Protein AF-A0A960PMI3-F1 (afdb_monomer)

Radius of gyration: 30.38 Å; Cα contacts (8 Å, |Δi|>4): 550; chains: 1; bounding box: 72×43×88 Å

Mean predicted aligned error: 14.41 Å

Foldseek 3Di:
DPDDDPDDDDPVRLLVVLVVDQEDEAQDQADAAPVSLLVSLLSLHAYEYEPHHNPVVLDPDLQQHPYDHHPCVVVSVVRVVCCVVPVVSSNRNSVRSNVSSVCVDPVNVVVVVCVVCCVVVPPPPQLVLLCVVVVVCVVVVVVCVLQVCPQQLNVLQLVQVLVVVLVVCVVDDAKQEEEEEQCFLNPVLVSCCVRGDPNRAYEYEHCDPVRCPNVVVSHHYDYDQLLDDPAAFQATQEYEYAQNLQQGPDPVSLLSSLVSCNRNHHLFHKYWYKHFQDDDPPPSGDHDDPVSVCVSQVQKDKDKDFFRFASVVSSVDHNVRPPVSVVSRVDRVRGGMMTMMIHGDRPPPPDDD

Structure (mmCIF, N/CA/C/O backbone):
data_AF-A0A960PMI3-F1
#
_entry.id   AF-A0A960PMI3-F1
#
loop_
_atom_site.group_PDB
_atom_site.id
_atom_site.type_symbol
_atom_site.label_atom_id
_atom_site.label_alt_id
_atom_site.label_comp_id
_atom_site.label_asym_id
_atom_site.label_entity_id
_atom_site.label_seq_id
_atom_site.pdbx_PDB_ins_code
_atom_site.Cartn_x
_atom_site.Cartn_y
_atom_site.Cartn_z
_atom_site.occupancy
_atom_site.B_iso_or_equiv
_atom_site.auth_seq_id
_atom_site.auth_comp_id
_atom_site.auth_asym_id
_atom_site.auth_atom_id
_atom_site.pdbx_PDB_model_num
ATOM 1 N N . GLU A 1 1 ? -37.958 6.963 51.450 1.00 69.56 1 GLU A N 1
ATOM 2 C CA . GLU A 1 1 ? -38.403 7.456 50.129 1.00 69.56 1 GLU A CA 1
ATOM 3 C C . GLU A 1 1 ? -37.720 6.628 49.056 1.00 69.56 1 GLU A C 1
ATOM 5 O O . GLU A 1 1 ? -36.535 6.378 49.205 1.00 69.56 1 GLU A O 1
ATOM 10 N N . ALA A 1 2 ? -38.450 6.156 48.042 1.00 89.38 2 ALA A N 1
ATOM 11 C CA . ALA A 1 2 ? -37.895 5.322 46.965 1.00 89.38 2 ALA A CA 1
ATOM 12 C C . ALA A 1 2 ? -37.491 6.129 45.714 1.00 89.38 2 ALA A C 1
ATOM 14 O O . ALA A 1 2 ? -36.906 5.578 44.790 1.00 89.38 2 ALA A O 1
ATOM 15 N N . VAL A 1 3 ? -37.824 7.424 45.667 1.00 94.06 3 VAL A N 1
ATOM 16 C CA . VAL A 1 3 ? -37.570 8.310 44.524 1.00 94.06 3 VAL A CA 1
ATOM 17 C C . VAL A 1 3 ? -37.063 9.649 45.046 1.00 94.06 3 VAL A C 1
ATOM 19 O O . VAL A 1 3 ? -37.687 10.237 45.929 1.00 94.06 3 VAL A O 1
ATOM 22 N N . ARG A 1 4 ? -35.956 10.138 44.478 1.00 94.12 4 ARG A N 1
ATOM 23 C CA . ARG A 1 4 ? -35.399 11.470 44.735 1.00 94.12 4 ARG A CA 1
ATOM 24 C C . ARG A 1 4 ? -35.186 12.195 43.411 1.00 94.12 4 ARG A C 1
ATOM 26 O O . ARG A 1 4 ? -34.572 11.654 42.498 1.00 94.12 4 ARG A O 1
ATOM 33 N N . PHE A 1 5 ? -35.644 13.440 43.333 1.00 94.56 5 PHE A N 1
ATOM 34 C CA . PHE A 1 5 ? -35.381 14.318 42.196 1.00 94.56 5 PHE A CA 1
ATOM 35 C C . PHE A 1 5 ? -34.184 15.211 42.520 1.00 94.56 5 PHE A C 1
ATOM 37 O O . PHE A 1 5 ? -34.300 16.131 43.326 1.00 94.56 5 PHE A O 1
ATOM 44 N N . ALA A 1 6 ? -33.033 14.934 41.907 1.00 91.31 6 ALA A N 1
ATOM 45 C CA . ALA A 1 6 ? -31.799 15.678 42.166 1.00 91.31 6 ALA A CA 1
ATOM 46 C C . ALA A 1 6 ? -31.783 17.084 41.524 1.00 91.31 6 ALA A C 1
ATOM 48 O O . ALA A 1 6 ? -30.979 17.931 41.902 1.00 91.31 6 ALA A O 1
ATOM 49 N N . GLY A 1 7 ? -32.698 17.352 40.584 1.00 94.31 7 GLY A N 1
ATOM 50 C CA . GLY A 1 7 ? -32.723 18.589 39.807 1.00 94.31 7 GLY A CA 1
ATOM 51 C C . GLY A 1 7 ? -31.679 18.586 38.689 1.00 94.31 7 GLY A C 1
ATOM 52 O O . GLY A 1 7 ? -31.283 17.531 38.199 1.00 94.31 7 GLY A O 1
ATOM 53 N N . PHE A 1 8 ? -31.263 19.774 38.254 1.00 94.81 8 PHE A N 1
ATOM 54 C CA . PHE A 1 8 ? -30.187 19.916 37.276 1.00 94.81 8 PHE A CA 1
ATOM 55 C C . PHE A 1 8 ? -28.831 19.699 37.956 1.00 94.81 8 PHE A C 1
ATOM 57 O O . PHE A 1 8 ? -28.548 20.329 38.974 1.00 94.81 8 PHE A O 1
ATOM 64 N N . LEU A 1 9 ? -27.999 18.836 37.375 1.00 94.19 9 LEU A N 1
ATOM 65 C CA . LEU A 1 9 ? -26.677 18.502 37.894 1.00 94.19 9 LEU A CA 1
ATOM 66 C C . LEU A 1 9 ? -25.600 19.071 36.975 1.00 94.19 9 LEU A C 1
ATOM 68 O O . LEU A 1 9 ? -25.649 18.885 35.758 1.00 94.19 9 LEU A O 1
ATOM 72 N N . ASP A 1 10 ? -24.613 19.739 37.566 1.00 94.81 10 ASP A N 1
ATOM 73 C CA . ASP A 1 10 ? -23.359 20.032 36.880 1.00 94.81 10 ASP A CA 1
ATOM 74 C C . ASP A 1 10 ? -22.476 18.771 36.786 1.00 94.81 10 ASP A C 1
ATOM 76 O O . ASP A 1 10 ? -22.851 17.684 37.234 1.00 94.81 10 ASP A O 1
ATOM 80 N N . ALA A 1 11 ? -21.303 18.896 36.162 1.00 91.88 11 ALA A N 1
ATOM 81 C CA . ALA A 1 11 ? -20.410 17.760 35.943 1.00 91.88 11 ALA A CA 1
ATOM 82 C C . ALA A 1 11 ? -19.947 17.107 37.258 1.00 91.88 11 ALA A C 1
ATOM 84 O O . ALA A 1 11 ? -19.951 15.882 37.361 1.00 91.88 11 ALA A O 1
ATOM 85 N N . GLU A 1 12 ? -19.597 17.901 38.273 1.00 94.88 12 GLU A N 1
ATOM 86 C CA . GLU A 1 12 ? -19.138 17.377 39.563 1.00 94.88 12 GLU A CA 1
ATOM 87 C C . GLU A 1 12 ? -20.273 16.715 40.347 1.00 94.88 12 GLU A C 1
ATOM 89 O O . GLU A 1 12 ? -20.086 15.658 40.945 1.00 94.88 12 GLU A O 1
ATOM 94 N N . ALA A 1 13 ? -21.462 17.319 40.350 1.00 95.25 13 ALA A N 1
ATOM 95 C CA . ALA A 1 13 ? -22.634 16.753 40.996 1.00 95.25 13 ALA A CA 1
ATOM 96 C C . ALA A 1 13 ? -23.055 15.450 40.321 1.00 95.25 13 ALA A C 1
ATOM 98 O O . ALA A 1 13 ? -23.363 14.490 41.015 1.00 95.25 13 ALA A O 1
ATOM 99 N N . LYS A 1 14 ? -22.995 15.382 38.989 1.00 95.00 14 LYS A N 1
ATOM 100 C CA . LYS A 1 14 ? -23.265 14.155 38.239 1.00 95.00 14 LYS A CA 1
ATOM 101 C C . LYS A 1 14 ? -22.275 13.038 38.581 1.00 95.00 14 LYS A C 1
ATOM 103 O O . LYS A 1 14 ? -22.712 11.915 38.793 1.00 95.00 14 LYS A O 1
ATOM 108 N N . LEU A 1 15 ? -20.978 13.340 38.694 1.00 94.12 15 LEU A N 1
ATOM 109 C CA . LEU A 1 15 ? -19.975 12.357 39.128 1.00 94.12 15 LEU A CA 1
ATOM 110 C C . LEU A 1 15 ? -20.254 11.847 40.543 1.00 94.12 15 LEU A C 1
ATOM 112 O O . LEU A 1 15 ? -20.258 10.641 40.756 1.00 94.12 15 LEU A O 1
ATOM 116 N N . ARG A 1 16 ? -20.578 12.746 41.483 1.00 94.94 16 ARG A N 1
ATOM 117 C CA . ARG A 1 16 ? -20.993 12.341 42.836 1.00 94.94 16 ARG A CA 1
ATOM 118 C C . ARG A 1 16 ? -22.224 11.444 42.809 1.00 94.94 16 ARG A C 1
ATOM 120 O O . ARG A 1 16 ? -22.317 10.523 43.606 1.00 94.94 16 ARG A O 1
ATOM 127 N N . GLU A 1 17 ? -23.189 11.714 41.935 1.00 95.19 17 GLU A N 1
ATOM 128 C CA . GLU A 1 17 ? -24.346 10.833 41.792 1.00 95.19 17 GLU A CA 1
ATOM 129 C C . GLU A 1 17 ? -23.931 9.467 41.240 1.00 95.19 17 GLU A C 1
ATOM 131 O O . GLU A 1 17 ? -24.326 8.463 41.816 1.00 95.19 17 GLU A O 1
ATOM 136 N N . PHE A 1 18 ? -23.083 9.400 40.212 1.00 95.75 18 PHE A N 1
ATOM 137 C CA . PHE A 1 18 ? -22.570 8.124 39.706 1.00 95.75 18 PHE A CA 1
ATOM 138 C C . PHE A 1 18 ? -21.830 7.318 40.781 1.00 95.75 18 PHE A C 1
ATOM 140 O O . PHE A 1 18 ? -22.146 6.153 40.968 1.00 95.75 18 PHE A O 1
ATOM 147 N N . GLU A 1 19 ? -20.951 7.935 41.571 1.00 94.69 19 GLU A N 1
ATOM 148 C CA . GLU A 1 19 ? -20.240 7.254 42.669 1.00 94.69 19 GLU A CA 1
ATOM 149 C C . GLU A 1 19 ? -21.169 6.643 43.734 1.00 94.69 19 GLU A C 1
ATOM 151 O O . GLU A 1 19 ? -20.764 5.739 44.461 1.00 94.69 19 GLU A O 1
ATOM 156 N N . ASN A 1 20 ? -22.405 7.140 43.851 1.00 94.69 20 ASN A N 1
ATOM 157 C CA . ASN A 1 20 ? -23.379 6.691 44.846 1.00 94.69 20 ASN A CA 1
ATOM 158 C C . ASN A 1 20 ? -24.461 5.753 44.277 1.00 94.69 20 ASN A C 1
ATOM 160 O O . ASN A 1 20 ? -25.434 5.473 44.979 1.00 94.69 20 ASN A O 1
ATOM 164 N N . HIS A 1 21 ? -24.338 5.301 43.024 1.00 95.56 21 HIS A N 1
ATOM 165 C CA . HIS A 1 21 ? -25.312 4.417 42.376 1.00 95.56 21 HIS A CA 1
ATOM 166 C C . HIS A 1 21 ? -24.623 3.281 41.616 1.00 95.56 21 HIS A C 1
ATOM 168 O O . HIS A 1 21 ? -23.545 3.458 41.066 1.00 95.56 21 HIS A O 1
ATOM 174 N N . ASP A 1 22 ? -25.298 2.135 41.522 1.00 95.25 22 ASP A N 1
ATOM 175 C CA . ASP A 1 22 ? -24.765 0.944 40.845 1.00 95.25 22 ASP A CA 1
ATOM 176 C C . ASP A 1 22 ? -25.239 0.819 39.384 1.00 95.25 22 ASP A C 1
ATOM 178 O O . ASP A 1 22 ? -24.555 0.243 38.537 1.00 95.25 22 ASP A O 1
ATOM 182 N N . ILE A 1 23 ? -26.432 1.345 39.077 1.00 97.81 23 ILE A N 1
ATOM 183 C CA . ILE A 1 23 ? -27.125 1.137 37.797 1.00 97.81 23 ILE A CA 1
ATOM 184 C C . ILE A 1 23 ? -27.552 2.475 37.196 1.00 97.81 23 ILE A C 1
ATOM 186 O O . ILE A 1 23 ? -28.175 3.304 37.862 1.00 97.81 23 ILE A O 1
ATOM 190 N N . TYR A 1 24 ? -27.287 2.649 35.901 1.00 98.00 24 TYR A N 1
ATOM 191 C CA . TYR A 1 24 ? -27.777 3.771 35.108 1.00 98.00 24 TYR A CA 1
ATOM 192 C C . TYR A 1 24 ? -28.876 3.319 34.141 1.00 98.00 24 TYR A C 1
ATOM 194 O O . TYR A 1 24 ? -28.662 2.440 33.305 1.00 98.00 24 TYR A O 1
ATOM 202 N N . LEU A 1 25 ? -30.051 3.950 34.234 1.00 97.62 25 LEU A N 1
ATOM 203 C CA . LEU A 1 25 ? -31.189 3.664 33.360 1.00 97.62 25 LEU A CA 1
ATOM 204 C C . LEU A 1 25 ? -31.252 4.632 32.181 1.00 97.62 25 LEU A C 1
ATOM 206 O O . LEU A 1 25 ? -31.411 5.839 32.364 1.00 97.62 25 LEU A O 1
ATOM 210 N N . HIS A 1 26 ? -31.237 4.087 30.966 1.00 97.00 26 HIS A N 1
ATOM 211 C CA . HIS A 1 26 ? -31.463 4.841 29.737 1.00 97.00 26 HIS A CA 1
ATOM 212 C C . HIS A 1 26 ? -32.804 4.450 29.104 1.00 97.00 26 HIS A C 1
ATOM 214 O O . HIS A 1 26 ? -32.938 3.399 28.487 1.00 97.00 26 HIS A O 1
ATOM 220 N N . THR A 1 27 ? -33.826 5.289 29.278 1.00 95.69 27 THR A N 1
ATOM 221 C CA . THR A 1 27 ? -35.226 4.970 28.922 1.00 95.69 27 THR A CA 1
ATOM 222 C C . THR A 1 27 ? -35.751 5.765 27.722 1.00 95.69 27 THR A C 1
ATOM 224 O O . THR A 1 27 ? -36.962 5.891 27.542 1.00 95.69 27 THR A O 1
ATOM 227 N N . ASN A 1 28 ? -34.859 6.312 26.893 1.00 93.31 28 ASN A N 1
ATOM 228 C CA . ASN A 1 28 ? -35.241 7.131 25.744 1.00 93.31 28 ASN A CA 1
ATOM 229 C C . ASN A 1 28 ? -35.967 6.294 24.671 1.00 93.31 28 ASN A C 1
ATOM 231 O O . ASN A 1 28 ? -35.707 5.103 24.506 1.00 93.31 28 ASN A O 1
ATOM 235 N N . ASP A 1 29 ? -36.868 6.928 23.912 1.00 90.25 29 ASP A N 1
ATOM 236 C CA . ASP A 1 29 ? -37.532 6.304 22.751 1.00 90.25 29 ASP A CA 1
ATOM 237 C C . ASP A 1 29 ? -36.644 6.355 21.488 1.00 90.25 29 ASP A C 1
ATOM 239 O O . ASP A 1 29 ? -36.810 5.546 20.576 1.00 90.25 29 ASP A O 1
ATOM 243 N N . VAL A 1 30 ? -35.706 7.309 21.423 1.00 89.00 30 VAL A N 1
ATOM 244 C CA . VAL A 1 30 ? -34.713 7.482 20.352 1.00 89.00 30 VAL A CA 1
ATOM 245 C C . VAL A 1 30 ? -33.470 8.142 20.947 1.00 89.00 30 VAL A C 1
ATOM 247 O O . VAL A 1 30 ? -33.589 9.150 21.639 1.00 89.00 30 VAL A O 1
ATOM 250 N N . ASP A 1 31 ? -32.292 7.615 20.629 1.00 90.56 31 ASP A N 1
ATOM 251 C CA . ASP A 1 31 ? -31.001 8.245 20.918 1.00 90.56 31 ASP A CA 1
ATOM 252 C C . ASP A 1 31 ? -29.973 7.833 19.851 1.00 90.56 31 ASP A C 1
ATOM 254 O O . ASP A 1 31 ? -30.177 6.833 19.162 1.00 90.56 31 ASP A O 1
ATOM 258 N N . ASN A 1 32 ? -28.893 8.591 19.663 1.00 90.06 32 ASN A N 1
ATOM 259 C CA . ASN A 1 32 ? -27.828 8.239 18.721 1.00 90.06 32 ASN A CA 1
ATOM 260 C C . ASN A 1 32 ? -26.615 7.653 19.454 1.00 90.06 32 ASN A C 1
ATOM 262 O O . ASN A 1 32 ? -26.364 6.458 19.405 1.00 90.06 32 ASN A O 1
ATOM 266 N N . THR A 1 33 ? -25.861 8.480 20.154 1.00 90.50 33 THR A N 1
ATOM 267 C CA . THR A 1 33 ? -24.659 8.102 20.885 1.00 90.50 33 THR A CA 1
ATOM 268 C C . THR A 1 33 ? -24.722 8.860 22.203 1.00 90.50 33 THR A C 1
ATOM 270 O O . THR A 1 33 ? -24.073 9.902 22.342 1.00 90.50 33 THR A O 1
ATOM 273 N N . PRO A 1 34 ? -25.577 8.409 23.139 1.00 93.25 34 PRO A N 1
ATOM 274 C CA . PRO A 1 34 ? -25.837 9.144 24.364 1.00 93.25 34 PRO A CA 1
ATOM 275 C C . PRO A 1 34 ? -24.559 9.244 25.188 1.00 93.25 34 PRO A C 1
ATOM 277 O O . PRO A 1 34 ? -24.100 8.274 25.789 1.00 93.25 34 PRO A O 1
ATOM 280 N N . VAL A 1 35 ? -23.991 10.447 25.255 1.00 93.75 35 VAL A N 1
ATOM 281 C CA . VAL A 1 35 ? -22.773 10.700 26.037 1.00 93.75 35 VAL A CA 1
ATOM 282 C C . VAL A 1 35 ? -23.005 10.382 27.514 1.00 93.75 35 VAL A C 1
ATOM 284 O O . VAL A 1 35 ? -22.107 9.867 28.163 1.00 93.75 35 VAL A O 1
ATOM 287 N N . SER A 1 36 ? -24.220 10.578 28.031 1.00 94.06 36 SER A N 1
ATOM 288 C CA . SER A 1 36 ? -24.551 10.246 29.421 1.00 94.06 36 SER A CA 1
ATOM 289 C C . SER A 1 36 ? -24.464 8.753 29.740 1.00 94.06 36 SER A C 1
ATOM 291 O O . SER A 1 36 ? -24.125 8.398 30.865 1.00 94.06 36 SER A O 1
ATOM 293 N N . VAL A 1 37 ? -24.724 7.884 28.758 1.00 96.94 37 VAL A N 1
ATOM 294 C CA . VAL A 1 37 ? -24.529 6.435 28.893 1.00 96.94 37 VAL A CA 1
ATOM 295 C C . VAL A 1 37 ? -23.039 6.108 28.962 1.00 96.94 37 VAL A C 1
ATOM 297 O O . VAL A 1 37 ? -22.625 5.351 29.834 1.00 96.94 37 VAL A O 1
ATOM 300 N N . LEU A 1 38 ? -22.226 6.725 28.097 1.00 96.56 38 LEU A N 1
ATOM 301 C CA . LEU A 1 38 ? -20.768 6.566 28.121 1.00 96.56 38 LEU A CA 1
ATOM 302 C C . LEU A 1 38 ? -20.146 7.093 29.418 1.00 96.56 38 LEU A C 1
ATOM 304 O O . LEU A 1 38 ? -19.228 6.480 29.944 1.00 96.56 38 LEU A O 1
ATOM 308 N N . GLU A 1 39 ? -20.643 8.208 29.951 1.00 96.62 39 GLU A N 1
ATOM 309 C CA . GLU A 1 39 ? -20.171 8.765 31.221 1.00 96.62 39 GLU A CA 1
ATOM 310 C C . GLU A 1 39 ? -20.505 7.849 32.405 1.00 96.62 39 GLU A C 1
ATOM 312 O O . GLU A 1 39 ? -19.658 7.649 33.272 1.00 96.62 39 GLU A O 1
ATOM 317 N N . ALA A 1 40 ? -21.710 7.269 32.432 1.00 97.19 40 ALA A N 1
ATOM 318 C CA . ALA A 1 40 ? -22.094 6.308 33.463 1.00 97.19 40 ALA A CA 1
ATOM 319 C C . ALA A 1 40 ? -21.257 5.021 33.377 1.00 97.19 40 ALA A C 1
ATOM 321 O O . ALA A 1 40 ? -20.751 4.543 34.390 1.00 97.19 40 ALA A O 1
ATOM 322 N N . ALA A 1 41 ? -21.049 4.505 32.164 1.00 97.44 41 ALA A N 1
ATOM 323 C CA . ALA A 1 41 ? -20.210 3.336 31.924 1.00 97.44 41 ALA A CA 1
ATOM 324 C C . ALA A 1 41 ? -18.732 3.598 32.284 1.00 97.44 41 ALA A C 1
ATOM 326 O O . ALA A 1 41 ? -18.085 2.768 32.919 1.00 97.44 41 ALA A O 1
ATOM 327 N N . ALA A 1 42 ? -18.204 4.790 31.976 1.00 96.31 42 ALA A N 1
ATOM 328 C CA . ALA A 1 42 ? -16.867 5.212 32.399 1.00 96.31 42 ALA A CA 1
ATOM 329 C C . ALA A 1 42 ? -16.732 5.279 33.929 1.00 96.31 42 ALA A C 1
ATOM 331 O O . ALA A 1 42 ? -15.672 4.962 34.462 1.00 96.31 42 ALA A O 1
ATOM 332 N N . ALA A 1 43 ? -17.802 5.654 34.636 1.00 96.25 43 ALA A N 1
ATOM 333 C CA . ALA A 1 43 ? -17.858 5.640 36.096 1.00 96.25 43 ALA A CA 1
ATOM 334 C C . ALA A 1 43 ? -18.065 4.231 36.695 1.00 96.25 43 ALA A C 1
ATOM 336 O O . ALA A 1 43 ? -18.067 4.089 37.914 1.00 96.25 43 ALA A O 1
ATOM 337 N N . GLY A 1 44 ? -18.204 3.194 35.859 1.00 96.62 44 GLY A N 1
ATOM 338 C CA . GLY A 1 44 ? -18.325 1.796 36.282 1.00 96.62 44 GLY A CA 1
ATOM 339 C C . GLY A 1 44 ? -19.752 1.341 36.598 1.00 96.62 44 GLY A C 1
ATOM 340 O O . GLY A 1 44 ? -19.930 0.241 37.118 1.00 96.62 44 GLY A O 1
ATOM 341 N N . LEU A 1 45 ? -20.773 2.143 36.284 1.00 98.31 45 LEU A N 1
ATOM 342 C CA . LEU A 1 45 ? -22.167 1.753 36.497 1.00 98.31 45 LEU A CA 1
ATOM 343 C C . LEU A 1 45 ? -22.601 0.733 35.446 1.00 98.31 45 LEU A C 1
ATOM 345 O O . LEU A 1 45 ? -22.244 0.834 34.270 1.00 98.31 45 LEU A O 1
ATOM 349 N N . VAL A 1 46 ? -23.466 -0.197 35.847 1.00 98.50 46 VAL A N 1
ATOM 350 C CA . VAL A 1 46 ? -24.129 -1.096 34.901 1.00 98.50 46 VAL A CA 1
ATOM 351 C C . VAL A 1 46 ? -25.205 -0.322 34.146 1.00 98.50 46 VAL A C 1
ATOM 353 O O . VAL A 1 46 ? -26.118 0.258 34.738 1.00 98.50 46 VAL A O 1
ATOM 356 N N . VAL A 1 47 ? -25.119 -0.318 32.818 1.00 98.50 47 VAL A N 1
ATOM 357 C CA . VAL A 1 47 ? -26.113 0.333 31.962 1.00 98.50 47 VAL A CA 1
ATOM 358 C C . VAL A 1 47 ? -27.253 -0.638 31.664 1.00 98.50 47 VAL A C 1
ATOM 360 O O . VAL A 1 47 ? -27.044 -1.714 31.100 1.00 98.50 47 VAL A O 1
ATOM 363 N N . VAL A 1 48 ? -28.482 -0.221 31.974 1.00 98.44 48 VAL A N 1
ATOM 364 C CA . VAL A 1 48 ? -29.706 -0.886 31.508 1.00 98.44 48 VAL A CA 1
ATOM 365 C C . VAL A 1 48 ? -30.487 0.106 30.654 1.00 98.44 48 VAL A C 1
ATOM 367 O O . VAL A 1 48 ? -30.885 1.178 31.115 1.00 98.44 48 VAL A O 1
ATOM 370 N N . GLY A 1 49 ? -30.660 -0.218 29.378 1.00 97.25 49 GLY A N 1
ATOM 371 C CA . GLY A 1 49 ? -31.139 0.722 28.372 1.00 97.25 49 GLY A CA 1
ATOM 372 C C . GLY A 1 49 ? -32.232 0.167 27.469 1.00 97.25 49 GLY A C 1
ATOM 373 O O . GLY A 1 49 ? -32.470 -1.036 27.407 1.00 97.25 49 GLY A O 1
ATOM 374 N N . THR A 1 50 ? -32.902 1.045 26.733 1.00 97.25 50 THR A N 1
ATOM 375 C CA . THR A 1 50 ? -33.784 0.656 25.632 1.00 97.25 50 THR A CA 1
ATOM 376 C C . THR A 1 50 ? -32.979 0.354 24.363 1.00 97.25 50 THR A C 1
ATOM 378 O O . THR A 1 50 ? -32.009 1.033 24.029 1.00 97.25 50 THR A O 1
ATOM 381 N N . ASN A 1 51 ? -33.395 -0.671 23.622 1.00 95.81 51 ASN A N 1
ATOM 382 C CA . ASN A 1 51 ? -32.817 -1.066 22.342 1.00 95.81 51 ASN A CA 1
ATOM 383 C C . ASN A 1 51 ? -33.366 -0.180 21.211 1.00 95.81 51 ASN A C 1
ATOM 385 O O . ASN A 1 51 ? -34.232 -0.597 20.438 1.00 95.81 51 ASN A O 1
ATOM 389 N N . VAL A 1 52 ? -32.921 1.076 21.166 1.00 93.69 52 VAL A N 1
ATOM 390 C CA . VAL A 1 52 ? -33.391 2.082 20.203 1.00 93.69 52 VAL A CA 1
ATOM 391 C C . VAL A 1 52 ? -32.245 2.868 19.580 1.00 93.69 52 VAL A C 1
ATOM 393 O O . VAL A 1 52 ? -31.201 3.080 20.195 1.00 93.69 52 VAL A O 1
ATOM 396 N N . GLY A 1 53 ? -32.468 3.352 18.357 1.00 91.81 53 GLY A N 1
ATOM 397 C CA . GLY A 1 53 ? -31.545 4.247 17.665 1.00 91.81 53 GLY A CA 1
ATOM 398 C C . GLY A 1 53 ? -30.123 3.687 17.580 1.00 91.81 53 GLY A C 1
ATOM 399 O O . GLY A 1 53 ? -29.921 2.603 17.038 1.00 91.81 53 GLY A O 1
ATOM 400 N N . GLY A 1 54 ? -29.145 4.439 18.082 1.00 92.06 54 GLY A N 1
ATOM 401 C CA . GLY A 1 54 ? -27.738 4.047 18.064 1.00 92.06 54 GLY A CA 1
ATOM 402 C C . GLY A 1 54 ? -27.263 3.244 19.282 1.00 92.06 54 GLY A C 1
ATOM 403 O O . GLY A 1 54 ? -26.126 2.784 19.266 1.00 92.06 54 GLY A O 1
ATOM 404 N N . MET A 1 55 ? -28.113 2.991 20.290 1.00 94.56 55 MET A N 1
ATOM 405 C CA . MET A 1 55 ? -27.773 2.127 21.435 1.00 94.56 55 MET A CA 1
ATOM 406 C C . MET A 1 55 ? -27.210 0.751 21.030 1.00 94.56 55 MET A C 1
ATOM 408 O O . MET A 1 55 ? -26.129 0.425 21.512 1.00 94.56 55 MET A O 1
ATOM 412 N N . PRO A 1 56 ? -27.836 -0.030 20.119 1.00 92.81 56 PRO A N 1
ATOM 413 C CA . PRO A 1 56 ? -27.290 -1.329 19.698 1.00 92.81 56 PRO A CA 1
ATOM 414 C C . PRO A 1 56 ? -26.022 -1.236 18.835 1.00 92.81 56 PRO A C 1
ATOM 416 O O . PRO A 1 56 ? -25.403 -2.255 18.551 1.00 92.81 56 PRO A O 1
ATOM 419 N N . PHE A 1 57 ? -25.647 -0.037 18.376 1.00 90.81 57 PHE A N 1
ATOM 420 C CA . PHE A 1 57 ? -24.370 0.201 17.695 1.00 90.81 57 PHE A CA 1
ATOM 421 C C . PHE A 1 57 ? -23.274 0.661 18.664 1.00 90.81 57 PHE A C 1
ATOM 423 O O . PHE A 1 57 ? -22.099 0.617 18.309 1.00 90.81 57 PHE A O 1
ATOM 430 N N . LEU A 1 58 ? -23.658 1.138 19.852 1.00 93.12 58 LEU A N 1
ATOM 431 C CA . LEU A 1 58 ? -22.754 1.618 20.892 1.00 93.12 58 LEU A CA 1
ATOM 432 C C . LEU A 1 58 ? -22.423 0.522 21.907 1.00 93.12 58 LEU A C 1
ATOM 434 O O . LEU A 1 58 ? -21.273 0.396 22.307 1.00 93.12 58 LEU A O 1
ATOM 438 N N . LEU A 1 59 ? -23.429 -0.242 22.331 1.00 94.00 59 LEU A N 1
ATOM 439 C CA . LEU A 1 59 ? -23.334 -1.261 23.373 1.00 94.00 59 LEU A CA 1
ATOM 440 C C . LEU A 1 59 ? -23.898 -2.589 22.869 1.00 94.00 59 LEU A C 1
ATOM 442 O O . LEU A 1 59 ? -24.861 -2.625 22.101 1.00 94.00 59 LEU A O 1
ATOM 446 N N . GLU A 1 60 ? -23.325 -3.682 23.358 1.00 94.88 60 GLU A N 1
ATOM 447 C CA . GLU A 1 60 ? -23.723 -5.045 23.032 1.00 94.88 60 GLU A CA 1
ATOM 448 C C . GLU A 1 60 ? -24.451 -5.660 24.232 1.00 94.88 60 GLU A C 1
ATOM 450 O O . GLU A 1 60 ? -23.958 -5.657 25.364 1.00 94.88 60 GLU A O 1
ATOM 455 N N . SER A 1 61 ? -25.673 -6.142 23.995 1.00 95.38 61 SER A N 1
ATOM 456 C CA . SER A 1 61 ? -26.512 -6.695 25.061 1.00 95.38 61 SER A CA 1
ATOM 457 C C . SER A 1 61 ? -25.892 -7.970 25.634 1.00 95.38 61 SER A C 1
ATOM 459 O O . SER A 1 61 ? -25.416 -8.801 24.872 1.00 95.38 61 SER A O 1
ATOM 461 N N . GLU A 1 62 ? -25.963 -8.145 26.957 1.00 96.62 62 GLU A N 1
ATOM 462 C CA . GLU A 1 62 ? -25.338 -9.249 27.723 1.00 96.62 62 GLU A CA 1
ATOM 463 C C . GLU A 1 62 ? -23.791 -9.203 27.776 1.00 96.62 62 GLU A C 1
ATOM 465 O O . GLU A 1 62 ? -23.169 -10.043 28.433 1.00 96.62 62 GLU A O 1
ATOM 470 N N . GLU A 1 63 ? -23.161 -8.210 27.138 1.00 96.94 63 GLU A N 1
ATOM 471 C CA . GLU A 1 63 ? -21.703 -8.013 27.134 1.00 96.94 63 GLU A CA 1
ATOM 472 C C . GLU A 1 63 ? -21.297 -6.692 27.798 1.00 96.94 63 GLU A C 1
ATOM 474 O O . GLU A 1 63 ? -20.462 -6.689 28.697 1.00 96.94 63 GLU A O 1
ATOM 479 N N . SER A 1 64 ? -21.910 -5.573 27.401 1.00 97.25 64 SER A N 1
ATOM 480 C CA . SER A 1 64 ? -21.592 -4.231 27.919 1.00 97.25 64 SER A CA 1
ATOM 481 C C . SER A 1 64 ? -22.802 -3.448 28.437 1.00 97.25 64 SER A C 1
ATOM 483 O O . SER A 1 64 ? -22.639 -2.389 29.040 1.00 97.25 64 SER A O 1
ATOM 485 N N . ALA A 1 65 ? -24.019 -3.961 28.235 1.00 98.00 65 ALA A N 1
ATOM 486 C CA . ALA A 1 65 ? -25.254 -3.452 28.834 1.00 98.00 65 ALA A CA 1
ATOM 487 C C . ALA A 1 65 ? -26.371 -4.509 28.801 1.00 98.00 65 ALA A C 1
ATOM 489 O O . ALA A 1 65 ? -26.249 -5.539 28.137 1.00 98.00 65 ALA A O 1
ATOM 490 N N . LEU A 1 66 ? -27.501 -4.236 29.456 1.00 98.50 66 LEU A N 1
ATOM 491 C CA . LEU A 1 66 ? -28.762 -4.934 29.174 1.00 98.50 66 LEU A CA 1
ATOM 492 C C . LEU A 1 66 ? -29.672 -4.029 28.348 1.00 98.50 66 LEU A C 1
ATOM 494 O O . LEU A 1 66 ? -30.040 -2.944 28.800 1.00 98.50 66 LEU A O 1
ATOM 498 N N . LEU A 1 67 ? -30.046 -4.478 27.148 1.00 97.81 67 LEU A N 1
ATOM 499 C CA . LEU A 1 67 ? -30.914 -3.722 26.248 1.00 97.81 67 LEU A CA 1
ATOM 500 C C . LEU A 1 67 ? -32.296 -4.375 26.145 1.00 97.81 67 LEU A C 1
ATOM 502 O O . LEU A 1 67 ? -32.426 -5.534 25.754 1.00 97.81 67 LEU A O 1
ATOM 506 N N . VAL A 1 68 ? -33.346 -3.621 26.470 1.00 97.50 68 VAL A N 1
ATOM 507 C CA . VAL A 1 68 ? -34.745 -4.088 26.447 1.00 97.50 68 VAL A CA 1
ATOM 508 C C . VAL A 1 68 ? -35.569 -3.357 25.393 1.00 97.50 68 VAL A C 1
ATOM 510 O O . VAL A 1 68 ? -35.192 -2.289 24.921 1.00 97.50 68 VAL A O 1
ATOM 513 N N . GLU A 1 69 ? -36.724 -3.899 25.012 1.00 95.88 69 GLU A N 1
ATOM 514 C CA . GLU A 1 69 ? -37.618 -3.186 24.092 1.00 95.88 69 GLU A CA 1
ATOM 515 C C . GLU A 1 69 ? -38.094 -1.850 24.696 1.00 95.88 69 GLU A C 1
ATOM 517 O O . GLU A 1 69 ? -38.379 -1.780 25.898 1.00 95.88 69 GLU A O 1
ATOM 522 N N . PRO A 1 70 ? -38.220 -0.783 23.885 1.00 95.69 70 PRO A N 1
ATOM 523 C CA . PRO A 1 70 ? -38.762 0.482 24.362 1.00 95.69 70 PRO A CA 1
ATOM 524 C C . PRO A 1 70 ? -40.208 0.321 24.836 1.00 95.69 70 PRO A C 1
ATOM 526 O O . PRO A 1 70 ? -40.959 -0.517 24.333 1.00 95.69 70 PRO A O 1
ATOM 529 N N . ARG A 1 71 ? -40.612 1.169 25.790 1.00 94.56 71 ARG A N 1
ATOM 530 C CA . ARG A 1 71 ? -41.970 1.195 26.371 1.00 94.56 71 ARG A CA 1
ATOM 531 C C . ARG A 1 71 ? -42.407 -0.131 27.008 1.00 94.56 71 ARG A C 1
ATOM 533 O O . ARG A 1 71 ? -43.599 -0.418 27.069 1.00 94.56 71 ARG A O 1
ATOM 540 N N . ASN A 1 72 ? -41.447 -0.906 27.509 1.00 96.88 72 ASN A N 1
ATOM 541 C CA . ASN A 1 72 ? -41.6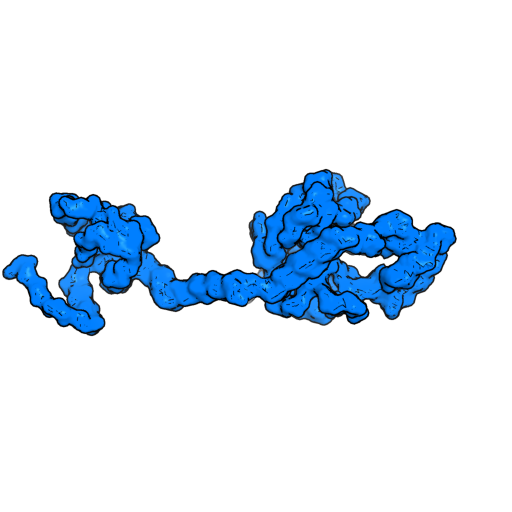82 -2.163 28.211 1.00 96.88 72 ASN A CA 1
ATOM 542 C C . ASN A 1 72 ? -41.142 -2.080 29.656 1.00 96.88 72 ASN A C 1
ATOM 544 O O . ASN A 1 72 ? -40.020 -2.523 29.928 1.00 96.88 72 ASN A O 1
ATOM 548 N N . PRO A 1 73 ? -41.887 -1.447 30.584 1.00 97.12 73 PRO A N 1
ATOM 549 C CA . PRO A 1 73 ? -41.434 -1.265 31.961 1.00 97.12 73 PRO A CA 1
ATOM 550 C C . PRO A 1 73 ? -41.238 -2.597 32.696 1.00 97.12 73 PRO A C 1
ATOM 552 O O . PRO A 1 73 ? -40.353 -2.688 33.544 1.00 97.12 73 PRO A O 1
ATOM 555 N N . GLU A 1 74 ? -41.998 -3.639 32.350 1.00 98.25 74 GLU A N 1
ATOM 556 C CA . GLU A 1 74 ? -41.847 -4.973 32.930 1.00 98.25 74 GLU A CA 1
ATOM 557 C C . GLU A 1 74 ? -40.481 -5.576 32.591 1.00 98.25 74 GLU A C 1
ATOM 559 O O . GLU A 1 74 ? -39.784 -6.067 33.481 1.00 98.25 74 GLU A O 1
ATOM 564 N N . LYS A 1 75 ? -40.052 -5.496 31.323 1.00 97.88 75 LYS A N 1
ATOM 565 C CA . LYS A 1 75 ? -38.717 -5.964 30.924 1.00 97.88 75 LYS A CA 1
ATOM 566 C C . LYS A 1 75 ? -37.598 -5.106 31.498 1.00 97.88 75 LYS A C 1
ATOM 568 O O . LYS A 1 75 ? -36.576 -5.659 31.889 1.00 97.88 75 LYS A O 1
ATOM 573 N N . MET A 1 76 ? -37.787 -3.789 31.583 1.00 97.94 76 MET A N 1
ATOM 574 C CA . MET A 1 76 ? -36.811 -2.891 32.211 1.00 97.94 76 MET A CA 1
ATOM 575 C C . MET A 1 76 ? -36.590 -3.265 33.682 1.00 97.94 76 MET A C 1
ATOM 577 O O . MET A 1 76 ? -35.455 -3.450 34.111 1.00 97.94 76 MET A O 1
ATOM 581 N N . ALA A 1 77 ? -37.673 -3.457 34.441 1.00 97.94 77 ALA A N 1
ATOM 582 C CA . ALA A 1 77 ? -37.591 -3.889 35.833 1.00 97.94 77 ALA A CA 1
ATOM 583 C C . ALA A 1 77 ? -36.933 -5.272 35.968 1.00 97.94 77 ALA A C 1
ATOM 585 O O . ALA A 1 77 ? -36.075 -5.455 36.826 1.00 97.94 77 ALA A O 1
ATOM 586 N N . ALA A 1 78 ? -37.284 -6.226 35.099 1.00 98.19 78 ALA A N 1
ATOM 587 C CA . ALA A 1 78 ? -36.666 -7.551 35.097 1.00 98.19 78 ALA A CA 1
ATOM 588 C C . ALA A 1 78 ? -35.155 -7.492 34.814 1.00 98.19 78 ALA A C 1
ATOM 590 O O . ALA A 1 78 ? -34.388 -8.184 35.475 1.00 98.19 78 ALA A O 1
ATOM 591 N N . ALA A 1 79 ? -34.714 -6.649 33.877 1.00 98.00 79 ALA A N 1
ATOM 592 C CA . ALA A 1 79 ? -33.296 -6.459 33.580 1.00 98.00 79 ALA A CA 1
ATOM 593 C C . ALA A 1 79 ? -32.535 -5.851 34.768 1.00 98.00 79 ALA A C 1
ATOM 595 O O . ALA A 1 79 ? -31.453 -6.322 35.098 1.00 98.00 79 ALA A O 1
ATOM 596 N N . VAL A 1 80 ? -33.119 -4.866 35.457 1.00 97.81 80 VAL A N 1
ATOM 597 C CA . VAL A 1 80 ? -32.533 -4.301 36.685 1.00 97.81 80 VAL A CA 1
ATOM 598 C C . VAL A 1 80 ? -32.395 -5.363 37.773 1.00 97.81 80 VAL A C 1
ATOM 600 O O . VAL A 1 80 ? -31.337 -5.472 38.380 1.00 97.81 80 VAL A O 1
ATOM 603 N N . LEU A 1 81 ? -33.436 -6.169 38.004 1.00 97.88 81 LEU A N 1
ATOM 604 C CA . LEU A 1 81 ? -33.397 -7.235 39.009 1.00 97.88 81 LEU A CA 1
ATOM 605 C C . LEU A 1 81 ? -32.335 -8.293 38.686 1.00 97.88 81 LEU A C 1
ATOM 607 O O . LEU A 1 81 ? -31.606 -8.697 39.586 1.00 97.88 81 LEU A O 1
ATOM 611 N N . ARG A 1 82 ? -32.166 -8.659 37.407 1.00 97.69 82 ARG A N 1
ATOM 612 C CA . ARG A 1 82 ? -31.109 -9.590 36.976 1.00 97.69 82 ARG A CA 1
ATOM 613 C C . ARG A 1 82 ? -29.709 -9.136 37.376 1.00 97.69 82 ARG A C 1
ATOM 615 O O . ARG A 1 82 ? -28.917 -9.969 37.784 1.00 97.69 82 ARG A O 1
ATOM 622 N N . VAL A 1 83 ? -29.405 -7.838 37.304 1.00 96.69 83 VAL A N 1
ATOM 623 C CA . VAL A 1 83 ? -28.086 -7.316 37.715 1.00 96.69 83 VAL A CA 1
ATOM 624 C C . VAL A 1 83 ? -27.809 -7.594 39.198 1.00 96.69 83 VAL A C 1
ATOM 626 O O . VAL A 1 83 ? -26.672 -7.876 39.564 1.00 96.69 83 VAL A O 1
ATOM 629 N N . PHE A 1 84 ? -28.838 -7.555 40.049 1.00 93.88 84 PHE A N 1
ATOM 630 C CA . PHE A 1 84 ? -28.707 -7.871 41.475 1.00 93.88 84 PHE A CA 1
ATOM 631 C C . PHE A 1 84 ? -28.707 -9.377 41.758 1.00 93.88 84 PHE A C 1
ATOM 633 O O . PHE A 1 84 ? -28.004 -9.828 42.663 1.00 93.88 84 PHE A O 1
ATOM 640 N N . ASP A 1 85 ? -29.488 -10.146 40.999 1.00 97.12 85 ASP A N 1
ATOM 641 C CA . ASP A 1 85 ? -29.614 -11.596 41.171 1.00 97.12 85 ASP A CA 1
ATOM 642 C C . ASP A 1 85 ? -28.407 -12.365 40.593 1.00 97.12 85 ASP A C 1
ATOM 644 O O . ASP A 1 85 ? -28.097 -13.468 41.050 1.00 97.12 85 ASP A O 1
ATOM 648 N N . GLU A 1 86 ? -27.700 -11.780 39.619 1.00 97.19 86 GLU A N 1
ATOM 649 C CA . GLU A 1 86 ? -26.559 -12.364 38.904 1.00 97.19 86 GLU A CA 1
ATOM 650 C C . GLU A 1 86 ? -25.304 -11.457 39.027 1.00 97.19 86 GLU A C 1
ATOM 652 O O . GLU A 1 86 ? -24.965 -10.738 38.085 1.00 97.19 86 GLU A O 1
ATOM 657 N N . PRO A 1 87 ? -24.559 -11.475 40.154 1.00 93.69 87 PRO A N 1
ATOM 658 C CA . PRO A 1 87 ? -23.424 -10.565 40.370 1.00 93.69 87 PRO A CA 1
ATOM 659 C C . PRO A 1 87 ? -22.318 -10.659 39.308 1.00 93.69 87 PRO A C 1
ATOM 661 O O . PRO A 1 87 ? -21.764 -9.640 38.902 1.00 93.69 87 PRO A O 1
ATOM 664 N N . GLU A 1 88 ? -22.033 -11.868 38.812 1.00 97.44 88 GLU A N 1
ATOM 665 C CA . GLU A 1 88 ? -21.049 -12.095 37.742 1.00 97.44 88 GLU A CA 1
ATOM 666 C C . GLU A 1 88 ? -21.455 -11.399 36.433 1.00 97.44 88 GLU A C 1
ATOM 668 O O . GLU A 1 88 ? -20.605 -10.885 35.704 1.00 97.44 88 GLU A O 1
ATOM 673 N N . LEU A 1 89 ? -22.762 -11.335 36.149 1.00 97.56 89 LEU A N 1
ATOM 674 C CA . LEU A 1 89 ? -23.287 -10.576 35.019 1.00 97.56 89 LEU A CA 1
ATOM 675 C C . LEU A 1 89 ? -23.077 -9.078 35.255 1.00 97.56 89 LEU A C 1
ATOM 677 O O . LEU A 1 89 ? -22.603 -8.390 34.359 1.00 97.56 89 LEU A O 1
ATOM 681 N N . GLY A 1 90 ? -23.370 -8.573 36.457 1.00 97.50 90 GLY A N 1
ATOM 682 C CA . GLY A 1 90 ? -23.134 -7.171 36.813 1.00 97.50 90 GLY A CA 1
ATOM 683 C C . GLY A 1 90 ? -21.677 -6.735 36.610 1.00 97.50 90 GLY A C 1
ATOM 684 O O . GLY A 1 90 ? -21.427 -5.725 35.950 1.00 97.50 90 GLY A O 1
ATOM 685 N N . GLU A 1 91 ? -20.716 -7.523 37.100 1.00 97.12 91 GLU A N 1
ATOM 686 C CA . GLU A 1 91 ? -19.280 -7.262 36.912 1.00 97.12 91 GLU A CA 1
ATOM 687 C C . GLU A 1 91 ? -18.883 -7.266 35.432 1.00 97.12 91 GLU A C 1
ATOM 689 O O . GLU A 1 91 ? -18.184 -6.358 34.971 1.00 97.12 91 GLU A O 1
ATOM 694 N N . LYS A 1 92 ? -19.371 -8.251 34.667 1.00 98.31 92 LYS A N 1
ATOM 695 C CA . LYS A 1 92 ? -19.122 -8.346 33.226 1.00 98.31 92 LYS A CA 1
ATOM 696 C C . LYS A 1 92 ? -19.639 -7.113 32.487 1.00 98.31 92 LYS A C 1
ATOM 698 O O . LYS A 1 92 ? -18.891 -6.503 31.727 1.00 98.31 92 LYS A O 1
ATOM 703 N N . LEU A 1 93 ? -20.892 -6.733 32.734 1.00 98.56 93 LEU A N 1
ATOM 704 C CA . LEU A 1 93 ? -21.536 -5.598 32.076 1.00 98.56 93 LEU A CA 1
ATOM 705 C C . LEU A 1 93 ? -20.850 -4.274 32.424 1.00 98.56 93 LEU A C 1
ATOM 707 O O . LEU A 1 93 ? -20.640 -3.452 31.536 1.00 98.56 93 LEU A O 1
ATOM 711 N N . SER A 1 94 ? -20.472 -4.077 33.691 1.00 98.06 94 SER A N 1
ATOM 712 C CA . SER A 1 94 ? -19.711 -2.902 34.131 1.00 98.06 94 SER A CA 1
ATOM 713 C C . SER A 1 94 ? -18.354 -2.821 33.421 1.00 98.06 94 SER A C 1
ATOM 715 O O . SER A 1 94 ? -18.030 -1.794 32.822 1.00 98.06 94 SER A O 1
ATOM 717 N N . GLY A 1 95 ? -17.594 -3.924 33.392 1.00 97.25 95 GLY A N 1
ATOM 718 C CA . GLY A 1 95 ? -16.301 -3.989 32.706 1.00 97.25 95 GLY A CA 1
ATOM 719 C C . GLY A 1 95 ? -16.410 -3.763 31.195 1.00 97.25 95 GLY A C 1
ATOM 720 O O . GLY A 1 95 ? -15.662 -2.962 30.633 1.00 97.25 95 GLY A O 1
ATOM 721 N N . GLY A 1 96 ? -17.375 -4.412 30.539 1.00 96.81 96 GLY A N 1
ATOM 722 C CA . GLY A 1 96 ? -17.639 -4.239 29.110 1.00 96.81 96 GLY A CA 1
ATOM 723 C C . GLY A 1 96 ? -18.078 -2.815 28.766 1.00 96.81 96 GLY A C 1
ATOM 724 O O . GLY A 1 96 ? -17.587 -2.229 27.802 1.00 96.81 96 GLY A O 1
ATOM 725 N N . GLY A 1 97 ? -18.958 -2.222 29.577 1.00 97.81 97 GLY A N 1
ATOM 726 C CA . GLY A 1 97 ? -19.369 -0.826 29.436 1.00 97.81 97 GLY A CA 1
ATOM 727 C C . GLY A 1 97 ? -18.194 0.142 29.594 1.00 97.81 97 GLY A C 1
ATOM 728 O O . GLY A 1 97 ? -18.038 1.060 28.784 1.00 97.81 97 GLY A O 1
ATOM 729 N N . HIS A 1 98 ? -17.335 -0.081 30.591 1.00 96.62 98 HIS A N 1
ATOM 730 C CA . HIS A 1 98 ? -16.145 0.736 30.819 1.00 96.62 98 HIS A CA 1
ATOM 731 C C . HIS A 1 98 ? -15.187 0.699 29.620 1.00 96.62 98 HIS A C 1
ATOM 733 O O . HIS A 1 98 ? -14.759 1.751 29.146 1.00 96.62 98 HIS A O 1
ATOM 739 N N . MET A 1 99 ? -14.926 -0.489 29.061 1.00 94.88 99 MET A N 1
ATOM 740 C CA . MET A 1 99 ? -14.108 -0.637 27.850 1.00 94.88 99 MET A CA 1
ATOM 741 C C . MET A 1 99 ? -14.685 0.141 26.661 1.00 94.88 99 MET A C 1
ATOM 743 O O . MET A 1 99 ? -13.962 0.879 25.991 1.00 94.88 99 MET A O 1
ATOM 747 N N . VAL A 1 100 ? -15.997 0.037 26.420 1.00 94.31 100 VAL A N 1
ATOM 748 C CA . VAL A 1 100 ? -16.674 0.807 25.360 1.00 94.31 100 VAL A CA 1
ATOM 749 C C . VAL A 1 100 ? -16.502 2.314 25.577 1.00 94.31 100 VAL A C 1
ATOM 751 O O . VAL A 1 100 ? -16.288 3.065 24.617 1.00 94.31 100 VAL A O 1
ATOM 754 N N . ALA A 1 101 ? -16.564 2.777 26.828 1.00 95.31 101 ALA A N 1
ATOM 755 C CA . ALA A 1 101 ? -16.354 4.179 27.162 1.00 95.31 101 ALA A CA 1
ATOM 756 C C . ALA A 1 101 ? -14.915 4.645 26.891 1.00 95.31 101 ALA A C 1
ATOM 758 O O . ALA A 1 101 ? -14.729 5.714 26.300 1.00 95.31 101 ALA A O 1
ATOM 759 N N . GLU A 1 102 ? -13.906 3.840 27.230 1.00 90.19 102 GLU A N 1
ATOM 760 C CA . GLU A 1 102 ? -12.502 4.124 26.904 1.00 90.19 102 GLU A CA 1
ATOM 761 C C . GLU A 1 102 ? -12.263 4.178 25.387 1.00 90.19 102 GLU A C 1
ATOM 763 O O . GLU A 1 102 ? -11.638 5.114 24.877 1.00 90.19 102 GLU A O 1
ATOM 768 N N . GLU A 1 103 ? -12.821 3.229 24.634 1.00 86.94 103 GLU A N 1
ATOM 769 C CA . GLU A 1 103 ? -12.709 3.192 23.172 1.00 86.94 103 GLU A CA 1
ATOM 770 C C . GLU A 1 103 ? -13.395 4.376 22.482 1.00 86.94 103 GLU A C 1
ATOM 772 O O . GLU A 1 103 ? -12.975 4.792 21.390 1.00 86.94 103 GLU A O 1
ATOM 777 N N . SER A 1 104 ? -14.432 4.919 23.123 1.00 90.12 104 SER A N 1
ATOM 778 C CA . SER A 1 104 ? -15.209 6.074 22.668 1.00 90.12 104 SER A CA 1
ATOM 779 C C . SER A 1 104 ? -14.626 7.414 23.132 1.00 90.12 104 SER A C 1
ATOM 781 O O . SER A 1 104 ? -15.023 8.468 22.622 1.00 90.12 104 SER A O 1
ATOM 783 N N . ALA A 1 105 ? -13.661 7.404 24.059 1.00 89.81 105 ALA A N 1
ATOM 784 C CA . ALA A 1 105 ? -13.065 8.605 24.627 1.00 89.81 105 ALA A CA 1
ATOM 785 C C . ALA A 1 105 ? -12.423 9.504 23.559 1.00 89.81 105 ALA A C 1
ATOM 787 O O . ALA A 1 105 ? -11.952 9.052 22.507 1.00 89.81 105 ALA A O 1
ATOM 788 N N . TRP A 1 106 ? -12.355 10.808 23.850 1.00 89.75 106 TRP A N 1
ATOM 789 C CA . TRP A 1 106 ? -11.881 11.802 22.887 1.00 89.75 106 TRP A CA 1
ATOM 790 C C . TRP A 1 106 ? -10.506 11.488 22.274 1.00 89.75 106 TRP A C 1
ATOM 792 O O . TRP A 1 106 ? -10.392 11.617 21.058 1.00 89.75 106 TRP A O 1
ATOM 802 N N . PRO A 1 107 ? -9.475 11.030 23.015 1.00 81.69 107 PRO A N 1
ATOM 803 C CA . PRO A 1 107 ? -8.192 10.673 22.405 1.00 81.69 107 PRO A CA 1
ATOM 804 C C . PRO A 1 107 ? -8.297 9.582 21.321 1.00 81.69 107 PRO A C 1
ATOM 806 O O . PRO A 1 107 ? -7.705 9.734 20.251 1.00 81.69 107 PRO A O 1
ATOM 809 N N . SER A 1 108 ? -9.092 8.532 21.560 1.00 77.62 108 SER A N 1
ATOM 810 C CA . SER A 1 108 ? -9.335 7.434 20.609 1.00 77.62 108 SER A CA 1
ATOM 811 C C . SER A 1 108 ? -10.157 7.912 19.408 1.00 77.62 108 SER A C 1
ATOM 813 O O . SER A 1 108 ? -9.749 7.773 18.249 1.00 77.62 108 SER A O 1
ATOM 815 N N . THR A 1 109 ? -11.287 8.567 19.675 1.00 84.81 109 THR A N 1
ATOM 816 C CA . THR A 1 109 ? -12.202 9.070 18.644 1.00 84.81 109 THR A CA 1
ATOM 817 C C . THR A 1 109 ? -11.536 10.129 17.765 1.00 84.81 109 THR A C 1
ATOM 819 O O . THR A 1 109 ? -11.657 10.079 16.541 1.00 84.81 109 THR A O 1
ATOM 822 N N . ARG A 1 110 ? -10.749 11.042 18.349 1.00 85.38 110 ARG A N 1
ATOM 823 C CA . ARG A 1 110 ? -9.976 12.055 17.615 1.00 85.38 110 ARG A CA 1
ATOM 824 C C . ARG A 1 110 ? -9.021 11.415 16.613 1.00 85.38 110 ARG A C 1
ATOM 826 O O . ARG A 1 110 ? -8.930 11.902 15.491 1.00 85.38 110 ARG A O 1
ATOM 833 N N . GLN A 1 111 ? -8.322 10.344 16.989 1.00 73.25 111 GLN A N 1
ATOM 834 C CA . GLN A 1 111 ? -7.393 9.667 16.083 1.00 73.25 111 GLN A CA 1
ATOM 835 C C . GLN A 1 111 ? -8.126 9.042 14.887 1.00 73.25 111 GLN A C 1
ATOM 837 O O . GLN A 1 111 ? -7.676 9.177 13.748 1.00 73.25 111 GLN A O 1
ATOM 842 N N . LYS A 1 112 ? -9.289 8.421 15.129 1.00 75.19 112 LYS A N 1
ATOM 843 C CA . LYS A 1 112 ? -10.156 7.881 14.070 1.00 75.19 112 LYS A CA 1
ATOM 844 C C . LYS A 1 112 ? -10.627 9.000 13.134 1.00 75.19 112 LYS A C 1
ATOM 846 O O . LYS A 1 112 ? -10.462 8.877 11.922 1.00 75.19 112 LYS A O 1
ATOM 851 N N . TRP A 1 113 ? -11.113 10.117 13.678 1.00 80.56 113 TRP A N 1
ATOM 852 C CA . TRP A 1 113 ? -11.528 11.284 12.891 1.00 80.56 113 TRP A CA 1
ATOM 853 C C . TRP A 1 113 ? -10.395 11.876 12.063 1.00 80.56 113 TRP A C 1
ATOM 855 O O . TRP A 1 113 ? -10.597 12.116 10.879 1.00 80.56 113 TRP A O 1
ATOM 865 N N . ILE A 1 114 ? -9.209 12.066 12.644 1.00 75.25 114 ILE A N 1
ATOM 866 C CA . ILE A 1 114 ? -8.042 12.566 11.908 1.00 75.25 114 ILE A CA 1
ATOM 867 C C . ILE A 1 114 ? -7.711 11.633 10.750 1.00 75.25 114 ILE A C 1
ATOM 869 O O . ILE A 1 114 ? -7.568 12.116 9.640 1.00 75.25 114 ILE A O 1
ATOM 873 N N . SER A 1 115 ? -7.714 10.312 10.953 1.00 67.88 115 SER A N 1
ATOM 874 C CA . SER A 1 115 ? -7.458 9.371 9.853 1.00 67.88 115 SER A CA 1
ATOM 875 C C . SER A 1 115 ? -8.456 9.505 8.691 1.00 67.88 115 SER A C 1
ATOM 877 O O . SER A 1 115 ? -8.068 9.399 7.531 1.00 67.88 115 SER A O 1
ATOM 879 N N . GLN A 1 116 ? -9.738 9.759 8.987 1.00 71.81 116 GLN A N 1
ATOM 880 C CA . GLN A 1 116 ? -10.780 9.919 7.967 1.00 71.81 116 GLN A CA 1
ATOM 881 C C . GLN A 1 116 ? -10.709 11.291 7.295 1.00 71.81 116 GLN A C 1
ATOM 883 O O . GLN A 1 116 ? -10.845 11.392 6.080 1.00 71.81 116 GLN A O 1
ATOM 888 N N . ILE A 1 117 ? -10.472 12.347 8.076 1.00 71.19 117 ILE A N 1
ATOM 889 C CA . ILE A 1 117 ? -10.292 13.705 7.563 1.00 71.19 117 ILE A CA 1
ATOM 890 C C . ILE A 1 117 ? -9.047 13.751 6.685 1.00 71.19 117 ILE A C 1
ATOM 892 O O . ILE A 1 117 ? -9.133 14.266 5.581 1.00 71.19 117 ILE A O 1
ATOM 896 N N . ASP A 1 118 ? -7.935 13.154 7.104 1.00 61.03 118 ASP A N 1
ATOM 897 C CA . ASP A 1 118 ? -6.722 13.061 6.295 1.00 61.03 118 ASP A CA 1
ATOM 898 C C . ASP A 1 118 ? -6.990 12.285 5.004 1.00 61.03 118 ASP A C 1
ATOM 900 O O . ASP A 1 118 ? -6.570 12.729 3.945 1.00 61.03 118 ASP A O 1
ATOM 904 N N . ALA A 1 119 ? -7.772 11.202 5.036 1.00 54.62 119 ALA A N 1
ATOM 905 C CA . ALA A 1 119 ? -8.143 10.464 3.827 1.00 54.62 119 ALA A CA 1
ATOM 906 C C . ALA A 1 119 ? -9.024 11.267 2.842 1.00 54.62 119 ALA A C 1
ATOM 908 O O . ALA A 1 119 ? -8.989 10.999 1.641 1.00 54.62 119 ALA A O 1
ATOM 909 N N . VAL A 1 120 ? -9.815 12.232 3.332 1.00 60.53 120 VAL A N 1
ATOM 910 C CA . VAL A 1 120 ? -10.769 13.029 2.531 1.00 60.53 120 VAL A CA 1
ATOM 911 C C . VAL A 1 120 ? -10.201 14.385 2.107 1.00 60.53 120 VAL A C 1
ATOM 913 O O . VAL A 1 120 ? -10.450 14.836 0.992 1.00 60.53 120 VAL A O 1
ATOM 916 N N . VAL A 1 121 ? -9.455 15.048 2.989 1.00 57.56 121 VAL A N 1
ATOM 917 C CA . VAL A 1 121 ? -8.774 16.330 2.742 1.00 57.56 121 VAL A CA 1
ATOM 918 C C . VAL A 1 121 ? -7.468 16.099 1.989 1.00 57.56 121 VAL A C 1
ATOM 920 O O . VAL A 1 121 ? -7.076 16.934 1.181 1.00 57.56 121 VAL A O 1
ATOM 923 N N . SER A 1 122 ? -6.836 14.947 2.211 1.00 52.75 122 SER A N 1
ATOM 924 C CA . SER A 1 122 ? -5.670 14.474 1.476 1.00 52.75 122 SER A CA 1
ATOM 925 C C . SER A 1 122 ? -5.913 13.049 0.950 1.00 52.75 122 SER A C 1
ATOM 927 O O . SER A 1 122 ? -5.259 12.106 1.412 1.00 52.75 122 SER A O 1
ATOM 929 N N . PRO A 1 123 ? -6.751 12.830 -0.087 1.00 50.44 123 PRO A N 1
ATOM 930 C CA . PRO A 1 123 ? -6.428 11.759 -1.019 1.00 50.44 123 PRO A CA 1
ATOM 931 C C . PRO A 1 123 ? -5.102 12.216 -1.594 1.00 50.44 123 PRO A C 1
ATOM 933 O O . PRO A 1 123 ? -5.139 13.088 -2.448 1.00 50.44 123 PRO A O 1
ATOM 936 N N . SER A 1 124 ? -3.980 11.807 -0.982 1.00 58.06 124 SER A N 1
ATOM 937 C CA . SER A 1 124 ? -2.705 12.528 -1.080 1.00 58.06 124 SER A CA 1
ATOM 938 C C . SER A 1 124 ? -2.565 13.176 -2.449 1.00 58.06 124 SER A C 1
ATOM 940 O O . SER A 1 124 ? -2.747 12.455 -3.427 1.00 58.06 124 SER A O 1
ATOM 942 N N . ASP A 1 125 ? -2.329 14.493 -2.552 1.00 68.25 125 ASP A N 1
ATOM 943 C CA . ASP A 1 125 ? -2.257 15.193 -3.856 1.00 68.25 125 ASP A CA 1
ATOM 944 C C . ASP A 1 125 ? -1.500 14.355 -4.897 1.00 68.25 125 ASP A C 1
ATOM 946 O O . ASP A 1 125 ? -1.844 14.268 -6.071 1.00 68.25 125 ASP A O 1
ATOM 950 N N . GLU A 1 126 ? -0.501 13.643 -4.398 1.00 82.06 126 GLU A N 1
ATOM 951 C CA . GLU A 1 126 ? 0.264 12.614 -5.053 1.00 82.06 126 GLU A CA 1
ATOM 952 C C . GLU A 1 126 ? -0.493 11.396 -5.626 1.00 82.06 126 GLU A C 1
ATOM 954 O O . GLU A 1 126 ? -0.239 11.050 -6.776 1.00 82.06 126 GLU A O 1
ATOM 959 N N . ARG A 1 127 ? -1.407 10.735 -4.904 1.00 83.00 127 ARG A N 1
ATOM 960 C CA . ARG A 1 127 ? -2.256 9.660 -5.448 1.00 83.00 127 ARG A CA 1
ATOM 961 C C . ARG A 1 127 ? -3.100 10.170 -6.613 1.00 83.00 127 ARG A C 1
ATOM 963 O O . ARG A 1 127 ? -3.040 9.580 -7.689 1.00 83.00 127 ARG A O 1
ATOM 970 N N . ALA A 1 128 ? -3.835 11.266 -6.422 1.00 82.38 128 ALA A N 1
ATOM 971 C CA . ALA A 1 128 ? -4.659 11.852 -7.480 1.00 82.38 128 ALA A CA 1
ATOM 972 C C . ALA A 1 128 ? -3.797 12.277 -8.685 1.00 82.38 128 ALA A C 1
ATOM 974 O O . ALA A 1 128 ? -4.158 12.040 -9.838 1.00 82.38 128 ALA A O 1
ATOM 975 N N . ARG A 1 129 ? -2.601 12.824 -8.429 1.00 87.50 129 ARG A N 1
ATOM 976 C CA . ARG A 1 129 ? -1.618 13.164 -9.464 1.00 87.50 129 ARG A CA 1
ATOM 977 C C . ARG A 1 129 ? -1.113 11.931 -10.216 1.00 87.50 129 ARG A C 1
ATOM 979 O O . ARG A 1 129 ? -0.982 11.999 -11.436 1.00 87.50 129 ARG A O 1
ATOM 986 N N . ILE A 1 130 ? -0.799 10.828 -9.531 1.00 87.62 130 ILE A N 1
ATOM 987 C CA . ILE A 1 130 ? -0.363 9.573 -10.168 1.00 87.62 130 ILE A CA 1
ATOM 988 C C . ILE A 1 130 ? -1.494 9.017 -11.038 1.00 87.62 130 ILE A C 1
ATOM 990 O O . ILE A 1 130 ? -1.246 8.703 -12.203 1.00 87.62 130 ILE A O 1
ATOM 994 N N . GLU A 1 131 ? -2.719 8.954 -10.506 1.00 86.69 131 GLU A N 1
ATOM 995 C CA . GLU A 1 131 ? -3.912 8.518 -11.241 1.00 86.69 131 GLU A CA 1
ATOM 996 C C . GLU A 1 131 ? -4.118 9.354 -12.507 1.00 86.69 131 GLU A C 1
ATOM 998 O O . GLU A 1 131 ? -4.265 8.795 -13.593 1.00 86.69 131 GLU A O 1
ATOM 1003 N N . GLN A 1 132 ? -4.010 10.680 -12.406 1.00 84.62 132 GLN A N 1
ATOM 1004 C CA . GLN A 1 132 ? -4.123 11.573 -13.555 1.00 84.62 132 GLN A CA 1
ATOM 1005 C C . GLN A 1 132 ? -2.990 11.368 -14.575 1.00 84.62 132 GLN A C 1
ATOM 1007 O O . GLN A 1 132 ? -3.253 11.151 -15.755 1.00 84.62 132 GLN A O 1
ATOM 1012 N N . VAL A 1 133 ? -1.721 11.414 -14.150 1.00 85.31 133 VAL A N 1
ATOM 1013 C CA . VAL A 1 133 ? -0.565 11.336 -15.064 1.00 85.31 133 VAL A CA 1
ATOM 1014 C C . VAL A 1 133 ? -0.538 10.014 -15.825 1.00 85.31 133 VAL A C 1
ATOM 1016 O O . VAL A 1 133 ? -0.311 10.000 -17.038 1.00 85.31 133 VAL A O 1
ATOM 1019 N N . TYR A 1 134 ? -0.732 8.901 -15.120 1.00 83.38 134 TYR A N 1
ATOM 1020 C CA . TYR A 1 134 ? -0.661 7.576 -15.728 1.00 83.38 134 TYR A CA 1
ATOM 1021 C C . TYR A 1 134 ? -1.970 7.185 -16.421 1.00 83.38 134 TYR A C 1
ATOM 1023 O O . TYR A 1 134 ? -1.915 6.495 -17.441 1.00 83.38 134 TYR A O 1
ATOM 1031 N N . GLY A 1 135 ? -3.115 7.705 -15.968 1.00 81.19 135 GLY A N 1
ATOM 1032 C CA . GLY A 1 135 ? -4.372 7.661 -16.716 1.00 81.19 135 GLY A CA 1
ATOM 1033 C C . GLY A 1 135 ? -4.247 8.347 -18.079 1.00 81.19 135 GLY A C 1
ATOM 1034 O O . GLY A 1 135 ? -4.563 7.742 -19.104 1.00 81.19 135 GLY A O 1
ATOM 1035 N N . ASP A 1 136 ? -3.670 9.552 -18.127 1.00 80.62 136 ASP A N 1
ATOM 1036 C CA . ASP A 1 136 ? -3.417 10.290 -19.372 1.00 80.62 136 ASP A CA 1
ATOM 1037 C C . ASP A 1 136 ? -2.448 9.544 -20.303 1.00 80.62 136 ASP A C 1
ATOM 1039 O O . ASP A 1 136 ? -2.614 9.537 -21.528 1.00 80.62 136 ASP A O 1
ATOM 1043 N N . TYR A 1 137 ? -1.405 8.912 -19.757 1.00 79.50 137 TYR A N 1
ATOM 1044 C CA . TYR A 1 137 ? -0.444 8.137 -20.553 1.00 79.50 137 TYR A CA 1
ATOM 1045 C C . TYR A 1 137 ? -1.075 6.897 -21.175 1.00 79.50 137 TYR A C 1
ATOM 1047 O O . TYR A 1 137 ? -0.813 6.614 -22.349 1.00 79.50 137 TYR A O 1
ATOM 1055 N N . HIS A 1 138 ? -1.917 6.200 -20.414 1.00 74.56 138 HIS A N 1
ATOM 1056 C CA . HIS A 1 138 ? -2.668 5.053 -20.896 1.00 74.56 138 HIS A CA 1
ATOM 1057 C C . HIS A 1 138 ? -3.676 5.471 -21.976 1.00 74.56 138 HIS A C 1
ATOM 1059 O O . HIS A 1 138 ? -3.628 4.955 -23.091 1.00 74.56 138 HIS A O 1
ATOM 1065 N N . ALA A 1 139 ? -4.507 6.483 -21.699 1.00 72.62 139 ALA A N 1
ATOM 1066 C CA . ALA A 1 139 ? -5.509 6.992 -22.637 1.00 72.62 139 ALA A CA 1
ATOM 1067 C C . ALA A 1 139 ? -4.899 7.520 -23.948 1.00 72.62 139 ALA A C 1
ATOM 1069 O O . ALA A 1 139 ? -5.495 7.391 -25.014 1.00 72.62 139 ALA A O 1
ATOM 1070 N N . SER A 1 140 ? -3.693 8.093 -23.891 1.00 72.56 140 SER A N 1
ATOM 1071 C CA . SER A 1 140 ? -2.982 8.593 -25.076 1.00 72.56 140 SER A CA 1
ATOM 1072 C C . SER A 1 140 ? -2.148 7.538 -25.816 1.00 72.56 140 SER A C 1
ATOM 1074 O O . SER A 1 140 ? -1.508 7.877 -26.813 1.00 72.56 140 SER A O 1
ATOM 1076 N N . GLY A 1 141 ? -2.092 6.287 -25.335 1.00 65.44 141 GLY A N 1
ATOM 1077 C CA . GLY A 1 141 ? -1.255 5.222 -25.907 1.00 65.44 141 GLY A CA 1
ATOM 1078 C C . GLY A 1 141 ? 0.257 5.473 -25.789 1.00 65.44 141 GLY A C 1
ATOM 1079 O O . GLY A 1 141 ? 1.068 4.758 -26.383 1.00 65.44 141 GLY A O 1
ATOM 1080 N N . ARG A 1 142 ? 0.675 6.493 -25.024 1.00 62.53 142 ARG A N 1
ATOM 1081 C CA . ARG A 1 142 ? 2.088 6.877 -24.875 1.00 62.53 142 ARG A CA 1
ATOM 1082 C C . ARG A 1 142 ? 2.910 5.821 -24.152 1.00 62.53 142 ARG A C 1
ATOM 1084 O O . ARG A 1 142 ? 4.108 5.733 -24.418 1.00 62.53 142 ARG A O 1
ATOM 1091 N N . ASP A 1 143 ? 2.297 5.044 -23.262 1.00 61.34 143 ASP A N 1
ATOM 1092 C CA . ASP A 1 143 ? 2.968 3.928 -22.587 1.00 61.34 143 ASP A CA 1
ATOM 1093 C C . ASP A 1 143 ? 3.421 2.866 -23.597 1.00 61.34 143 ASP A C 1
ATOM 1095 O O . ASP A 1 143 ? 4.601 2.511 -23.620 1.00 61.34 143 ASP A O 1
ATOM 1099 N N . GLN A 1 144 ? 2.527 2.453 -24.501 1.00 59.78 144 GLN A N 1
ATOM 1100 C CA . GLN A 1 144 ? 2.833 1.496 -25.571 1.00 59.78 144 GLN A CA 1
ATOM 1101 C C . GLN A 1 144 ? 3.864 2.044 -26.565 1.00 59.78 144 GLN A C 1
ATOM 1103 O O . GLN A 1 144 ? 4.766 1.320 -26.961 1.00 59.78 144 GLN A O 1
ATOM 1108 N N . GLN A 1 145 ? 3.810 3.335 -26.912 1.00 56.41 145 GLN A N 1
ATOM 1109 C CA . GLN A 1 145 ? 4.802 3.942 -27.813 1.00 56.41 145 GLN A CA 1
ATOM 1110 C C . GLN A 1 145 ? 6.189 4.123 -27.173 1.00 56.41 145 GLN A C 1
ATOM 1112 O O . GLN A 1 145 ? 7.212 4.070 -27.858 1.00 56.41 145 GLN A O 1
ATOM 1117 N N . ARG A 1 146 ? 6.266 4.407 -25.865 1.00 59.34 146 ARG A N 1
ATOM 1118 C CA . ARG A 1 146 ? 7.551 4.626 -25.174 1.00 59.34 146 ARG A CA 1
ATOM 1119 C C . ARG A 1 146 ? 8.299 3.322 -24.924 1.00 59.34 146 ARG A C 1
ATOM 1121 O O . ARG A 1 146 ? 9.528 3.326 -25.036 1.00 59.34 146 ARG A O 1
ATOM 1128 N N . TRP A 1 147 ? 7.561 2.262 -24.618 1.00 56.88 147 TRP A N 1
ATOM 1129 C CA . TRP A 1 147 ? 8.076 0.937 -24.288 1.00 56.88 147 TRP A CA 1
ATOM 1130 C C . TRP A 1 147 ? 7.683 -0.106 -25.329 1.00 56.88 147 TRP A C 1
ATOM 1132 O O . TRP A 1 147 ? 7.468 -1.263 -24.991 1.00 56.88 147 TRP A O 1
ATOM 1142 N N . ASP A 1 148 ? 7.614 0.303 -26.595 1.00 62.12 148 ASP A N 1
ATOM 1143 C CA . ASP A 1 148 ? 7.473 -0.632 -27.700 1.00 62.12 148 ASP A CA 1
ATOM 1144 C C . ASP A 1 148 ? 8.642 -1.628 -27.656 1.00 62.12 148 ASP A C 1
ATOM 1146 O O . ASP A 1 148 ? 9.809 -1.270 -27.877 1.00 62.12 148 ASP A O 1
ATOM 1150 N N . ASN A 1 149 ? 8.326 -2.868 -27.289 1.00 59.94 149 ASN A N 1
ATOM 1151 C CA . ASN A 1 149 ? 9.294 -3.941 -27.107 1.00 59.94 149 ASN A CA 1
ATOM 1152 C C . ASN A 1 149 ? 9.856 -4.434 -28.453 1.00 59.94 149 ASN A C 1
ATOM 1154 O O . ASN A 1 149 ? 10.831 -5.186 -28.468 1.00 59.94 149 ASN A O 1
ATOM 1158 N N . GLU A 1 150 ? 9.305 -3.981 -29.584 1.00 62.78 150 GLU A N 1
ATOM 1159 C CA . GLU A 1 150 ? 9.814 -4.268 -30.925 1.00 62.78 150 GLU A CA 1
ATOM 1160 C C . GLU A 1 150 ? 10.919 -3.296 -31.368 1.00 62.78 150 GLU A C 1
ATOM 1162 O O . GLU A 1 150 ? 11.630 -3.554 -32.340 1.00 62.78 150 GLU A O 1
ATOM 1167 N N . ALA A 1 151 ? 11.163 -2.204 -30.641 1.00 72.12 151 ALA A N 1
ATOM 1168 C CA . ALA A 1 151 ? 12.293 -1.332 -30.942 1.00 72.12 151 ALA A CA 1
ATOM 1169 C C . ALA A 1 151 ? 13.619 -1.988 -30.508 1.00 72.12 151 ALA A C 1
ATOM 1171 O O . ALA A 1 151 ? 13.799 -2.354 -29.344 1.00 72.12 151 ALA A O 1
ATOM 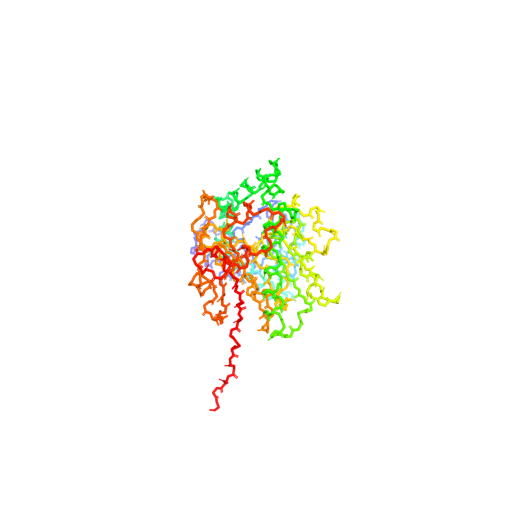1172 N N . ALA A 1 152 ? 14.599 -2.075 -31.415 1.00 78.06 152 ALA A N 1
ATOM 1173 C CA . ALA A 1 152 ? 15.892 -2.724 -31.158 1.00 78.06 152 ALA A CA 1
ATOM 1174 C C . ALA A 1 152 ? 16.603 -2.222 -29.890 1.00 78.06 152 ALA A C 1
ATOM 1176 O O . ALA A 1 152 ? 17.103 -3.023 -29.101 1.00 78.06 152 ALA A O 1
ATOM 1177 N N . GLY A 1 153 ? 16.595 -0.908 -29.654 1.00 81.88 153 GLY A N 1
ATOM 1178 C CA . GLY A 1 153 ? 17.162 -0.318 -28.442 1.00 81.88 153 GLY A CA 1
ATOM 1179 C C . GLY A 1 153 ? 16.451 -0.742 -27.155 1.00 81.88 153 GLY A C 1
ATOM 1180 O O . GLY A 1 153 ? 17.115 -1.002 -26.153 1.00 81.88 153 GLY A O 1
ATOM 1181 N N . ASN A 1 154 ? 15.120 -0.854 -27.181 1.00 82.19 154 ASN A N 1
ATOM 1182 C CA . ASN A 1 154 ? 14.334 -1.307 -26.032 1.00 82.19 154 ASN A CA 1
ATOM 1183 C C . ASN A 1 154 ? 14.592 -2.793 -25.751 1.00 82.19 154 ASN A C 1
ATOM 1185 O O . ASN A 1 154 ? 14.794 -3.155 -24.594 1.00 82.19 154 ASN A O 1
ATOM 1189 N N . ARG A 1 155 ? 14.715 -3.630 -26.792 1.00 84.88 155 ARG A N 1
ATOM 1190 C CA . ARG A 1 155 ? 15.142 -5.033 -26.641 1.00 84.88 155 ARG A CA 1
ATOM 1191 C C . ARG A 1 155 ? 16.499 -5.154 -25.956 1.00 84.88 155 ARG A C 1
ATOM 1193 O O . ARG A 1 155 ? 16.654 -5.986 -25.072 1.00 84.88 155 ARG A O 1
ATOM 1200 N N . CYS A 1 156 ? 17.471 -4.311 -26.311 1.00 88.44 156 CYS A N 1
ATOM 1201 C CA . CYS A 1 156 ? 18.774 -4.312 -25.641 1.00 88.44 156 CYS A CA 1
ATOM 1202 C C . CYS A 1 156 ? 18.679 -3.910 -24.162 1.00 88.44 156 CYS A C 1
ATOM 1204 O O . CYS A 1 156 ? 19.358 -4.511 -23.335 1.00 88.44 156 CYS A O 1
ATOM 1206 N N . ILE A 1 157 ? 17.828 -2.933 -23.820 1.00 89.06 157 ILE A N 1
ATOM 1207 C CA . ILE A 1 157 ? 17.556 -2.564 -22.420 1.00 89.06 157 ILE A CA 1
ATOM 1208 C C . ILE A 1 157 ? 16.952 -3.747 -21.659 1.00 89.06 157 ILE A C 1
ATOM 1210 O O . ILE A 1 157 ? 17.383 -4.038 -20.545 1.00 89.06 157 ILE A O 1
ATOM 1214 N N . ILE A 1 158 ? 15.968 -4.423 -22.253 1.00 87.62 158 ILE A N 1
ATOM 1215 C CA . ILE A 1 158 ? 15.300 -5.576 -21.644 1.00 87.62 158 ILE A CA 1
ATOM 1216 C C . ILE A 1 158 ? 16.292 -6.720 -21.438 1.00 87.62 158 ILE A C 1
ATOM 1218 O O . ILE A 1 158 ? 16.371 -7.236 -20.329 1.00 87.62 158 ILE A O 1
ATOM 1222 N N . ALA A 1 159 ? 17.100 -7.049 -22.448 1.00 88.25 159 ALA A N 1
ATOM 1223 C CA . ALA A 1 159 ? 18.097 -8.112 -22.365 1.00 88.25 159 ALA A CA 1
ATOM 1224 C C . ALA A 1 159 ? 19.173 -7.833 -21.298 1.00 88.25 159 ALA A C 1
ATOM 1226 O O . ALA A 1 159 ? 19.445 -8.696 -20.469 1.00 88.25 159 ALA A O 1
ATOM 1227 N N . GLU A 1 160 ? 19.740 -6.616 -21.257 1.00 91.25 160 GLU A N 1
ATOM 1228 C CA . GLU A 1 160 ? 20.704 -6.217 -20.212 1.00 91.25 160 GLU A CA 1
ATOM 1229 C C . GLU A 1 160 ? 20.089 -6.350 -18.811 1.00 91.25 160 GLU A C 1
ATOM 1231 O O . GLU A 1 160 ? 20.732 -6.805 -17.859 1.00 91.25 160 GLU A O 1
ATOM 1236 N N . ARG A 1 161 ? 18.824 -5.941 -18.682 1.00 91.44 161 ARG A N 1
ATOM 1237 C CA . ARG A 1 161 ? 18.087 -6.017 -17.427 1.00 91.44 161 ARG A CA 1
ATOM 1238 C C . ARG A 1 161 ? 17.823 -7.465 -17.021 1.00 91.44 161 ARG A C 1
ATOM 1240 O O . ARG A 1 161 ? 18.063 -7.789 -15.866 1.00 91.44 161 ARG A O 1
ATOM 1247 N N . GLN A 1 162 ? 17.387 -8.323 -17.940 1.00 89.62 162 GLN A N 1
ATOM 1248 C CA . GLN A 1 162 ? 17.166 -9.751 -17.688 1.00 89.62 162 GLN A CA 1
ATOM 1249 C C . GLN A 1 162 ? 18.449 -10.452 -17.236 1.00 89.62 162 GLN A C 1
ATOM 1251 O O . GLN A 1 162 ? 18.432 -11.139 -16.218 1.00 89.62 162 GLN A O 1
ATOM 1256 N N . GLU A 1 163 ? 19.571 -10.217 -17.920 1.00 90.81 163 GLU A N 1
ATOM 1257 C CA . GLU A 1 163 ? 20.878 -10.771 -17.540 1.00 90.81 163 GLU A CA 1
ATOM 1258 C C . GLU A 1 163 ? 21.279 -10.329 -16.124 1.00 90.81 163 GLU A C 1
ATOM 1260 O O . GLU A 1 163 ? 21.688 -11.139 -15.290 1.00 90.81 163 GLU A O 1
ATOM 1265 N N . SER A 1 164 ? 21.089 -9.043 -15.817 1.00 91.06 164 SER A N 1
ATOM 1266 C CA . SER A 1 164 ? 21.419 -8.491 -14.502 1.00 91.06 164 SER A CA 1
ATOM 1267 C C . SER A 1 164 ? 20.510 -9.027 -13.390 1.00 91.06 164 SER A C 1
ATOM 1269 O O . SER A 1 164 ? 20.993 -9.318 -12.298 1.00 91.06 164 SER A O 1
ATOM 1271 N N . ILE A 1 165 ? 19.207 -9.182 -13.651 1.00 90.81 165 ILE A N 1
ATOM 1272 C CA . ILE A 1 165 ? 18.252 -9.769 -12.701 1.00 90.81 165 ILE A CA 1
ATOM 1273 C C . ILE A 1 165 ? 18.600 -11.236 -12.452 1.00 90.81 165 ILE A C 1
ATOM 1275 O O . ILE A 1 165 ? 18.737 -11.630 -11.298 1.00 90.81 165 ILE A O 1
ATOM 1279 N N . SER A 1 166 ? 18.806 -12.023 -13.510 1.00 89.38 166 SER A N 1
ATOM 1280 C CA . SER A 1 166 ? 19.172 -13.440 -13.405 1.00 89.38 166 SER A CA 1
ATOM 1281 C C . SER A 1 166 ? 20.456 -13.626 -12.588 1.00 89.38 166 SER A C 1
ATOM 1283 O O . SER A 1 166 ? 20.488 -14.425 -11.652 1.00 89.38 166 SER A O 1
ATOM 1285 N N . SER A 1 167 ? 21.482 -12.802 -12.833 1.00 89.00 167 SER A N 1
ATOM 1286 C CA . SER A 1 167 ? 22.707 -12.819 -12.030 1.00 89.00 167 SER A CA 1
ATOM 1287 C C . SER A 1 167 ? 22.452 -12.505 -10.551 1.00 89.00 167 SER A C 1
ATOM 1289 O O . SER A 1 167 ? 23.023 -13.180 -9.697 1.00 89.00 167 SER A O 1
ATOM 1291 N N . LEU A 1 168 ? 21.602 -11.526 -10.223 1.00 86.62 168 LEU A N 1
ATOM 1292 C CA . LEU A 1 168 ? 21.284 -11.191 -8.828 1.00 86.62 168 LEU A CA 1
ATOM 1293 C C . LEU A 1 168 ? 20.482 -12.294 -8.130 1.00 86.62 168 LEU A C 1
ATOM 1295 O O . LEU A 1 168 ? 20.728 -12.578 -6.958 1.00 86.62 168 LEU A O 1
ATOM 1299 N N . LEU A 1 169 ? 19.542 -12.917 -8.840 1.00 84.56 169 LEU A N 1
ATOM 1300 C CA . LEU A 1 169 ? 18.702 -13.986 -8.303 1.00 84.56 169 LEU A CA 1
ATOM 1301 C C . LEU A 1 169 ? 19.489 -15.286 -8.103 1.00 84.56 169 LEU A C 1
ATOM 1303 O O . LEU A 1 169 ? 19.306 -15.941 -7.084 1.00 84.56 169 LEU A O 1
ATOM 1307 N N . SER A 1 170 ? 20.439 -15.602 -8.990 1.00 85.19 170 SER A N 1
ATOM 1308 C CA . SER A 1 170 ? 21.311 -16.783 -8.865 1.00 85.19 170 SER A CA 1
ATOM 1309 C C . SER A 1 170 ? 22.198 -16.787 -7.613 1.00 85.19 170 SER A C 1
ATOM 1311 O O . SER A 1 170 ? 22.664 -17.837 -7.178 1.00 85.19 170 SER A O 1
ATOM 1313 N N . ALA A 1 171 ? 22.430 -15.618 -7.009 1.00 81.94 171 ALA A N 1
ATOM 1314 C CA . ALA A 1 171 ? 23.200 -15.474 -5.776 1.00 81.94 171 ALA A CA 1
ATOM 1315 C C . ALA A 1 171 ? 22.359 -15.734 -4.510 1.00 81.94 171 ALA A C 1
ATOM 1317 O O . ALA A 1 171 ? 22.830 -15.497 -3.395 1.00 81.94 171 ALA A O 1
ATOM 1318 N N . ARG A 1 172 ? 21.100 -16.162 -4.668 1.00 84.31 172 ARG A N 1
ATOM 1319 C CA . ARG A 1 172 ? 20.118 -16.341 -3.597 1.00 84.31 172 ARG A CA 1
ATOM 1320 C C . ARG A 1 172 ? 19.375 -17.663 -3.766 1.00 84.31 172 ARG A C 1
ATOM 1322 O O . ARG A 1 172 ? 19.411 -18.288 -4.821 1.00 84.31 172 ARG A O 1
ATOM 1329 N N . SER A 1 173 ? 18.672 -18.067 -2.714 1.00 85.06 173 SER A N 1
ATOM 1330 C CA . SER A 1 173 ? 17.658 -19.115 -2.811 1.00 85.06 173 SER A CA 1
ATOM 1331 C C . SER A 1 173 ? 16.554 -18.678 -3.777 1.00 85.06 173 SER A C 1
ATOM 1333 O O . SER A 1 173 ? 16.138 -17.516 -3.738 1.00 85.06 173 SER A O 1
ATOM 1335 N N . ALA A 1 174 ? 16.077 -19.602 -4.612 1.00 89.38 174 ALA A N 1
ATOM 1336 C CA . ALA A 1 174 ? 14.985 -19.333 -5.538 1.00 89.38 174 ALA A CA 1
ATOM 1337 C C . ALA A 1 174 ? 13.715 -18.911 -4.768 1.00 89.38 174 ALA A C 1
ATOM 1339 O O . ALA A 1 174 ? 13.327 -19.604 -3.819 1.00 89.38 174 ALA A O 1
ATOM 1340 N N . PRO A 1 175 ? 13.091 -17.769 -5.115 1.00 94.56 175 PRO A N 1
ATOM 1341 C CA . PRO A 1 175 ? 11.879 -17.316 -4.450 1.00 94.56 175 PRO A CA 1
ATOM 1342 C C . PRO A 1 175 ? 10.687 -18.177 -4.878 1.00 94.56 175 PRO A C 1
ATOM 1344 O O . PRO A 1 175 ? 10.500 -18.453 -6.062 1.00 94.56 175 PRO A O 1
ATOM 1347 N N . LYS A 1 176 ? 9.840 -18.556 -3.922 1.00 96.00 176 LYS A N 1
ATOM 1348 C CA . LYS A 1 176 ? 8.586 -19.265 -4.200 1.00 96.00 176 LYS A CA 1
ATOM 1349 C C . LYS A 1 176 ? 7.431 -18.302 -4.400 1.00 96.00 176 LYS A C 1
ATOM 1351 O O . LYS A 1 176 ? 6.545 -18.578 -5.199 1.00 96.00 176 LYS A O 1
ATOM 1356 N N . ARG A 1 177 ? 7.433 -17.182 -3.673 1.00 97.56 177 ARG A N 1
ATOM 1357 C CA . ARG A 1 177 ? 6.386 -16.156 -3.745 1.00 97.56 177 ARG A CA 1
ATOM 1358 C C . ARG A 1 177 ? 6.996 -14.799 -4.053 1.00 97.56 177 ARG A C 1
ATOM 1360 O O . ARG A 1 177 ? 7.810 -14.283 -3.285 1.00 97.56 177 ARG A O 1
ATOM 1367 N N . VAL A 1 178 ? 6.573 -14.210 -5.166 1.00 98.12 178 VAL A N 1
ATOM 1368 C CA . VAL A 1 178 ? 7.051 -12.914 -5.656 1.00 98.12 178 VAL A CA 1
ATOM 1369 C C . VAL A 1 178 ? 5.890 -11.937 -5.748 1.00 98.12 178 VAL A C 1
ATOM 1371 O O . VAL A 1 178 ? 4.846 -12.284 -6.290 1.00 98.12 178 VAL A O 1
ATOM 1374 N N . LEU A 1 179 ? 6.076 -10.708 -5.271 1.00 98.56 179 LEU A N 1
ATOM 1375 C CA . LEU A 1 179 ? 5.119 -9.615 -5.451 1.00 98.56 179 LEU A CA 1
ATOM 1376 C C . LEU A 1 179 ? 5.731 -8.509 -6.307 1.00 98.56 179 LEU A C 1
ATOM 1378 O O . LEU A 1 179 ? 6.732 -7.919 -5.915 1.00 98.56 179 LEU A O 1
ATOM 1382 N N . GLU A 1 180 ? 5.104 -8.162 -7.426 1.00 98.38 180 GLU A N 1
ATOM 1383 C CA . GLU A 1 180 ? 5.390 -6.928 -8.155 1.00 98.38 180 GLU A CA 1
ATOM 1384 C C . GLU A 1 180 ? 4.417 -5.816 -7.743 1.00 98.38 180 GLU A C 1
ATOM 1386 O O . GLU A 1 180 ? 3.201 -5.940 -7.901 1.00 98.38 180 GLU A O 1
ATOM 1391 N N . ILE A 1 181 ? 4.954 -4.694 -7.261 1.00 98.19 181 ILE A N 1
ATOM 1392 C CA . ILE A 1 181 ? 4.178 -3.480 -6.987 1.00 98.19 181 ILE A CA 1
ATOM 1393 C C . ILE A 1 181 ? 4.314 -2.529 -8.178 1.00 98.19 181 ILE A C 1
ATOM 1395 O O . ILE A 1 181 ? 5.422 -2.275 -8.644 1.00 98.19 181 ILE A O 1
ATOM 1399 N N . GLY A 1 182 ? 3.192 -1.978 -8.644 1.00 95.50 182 GLY A N 1
ATOM 1400 C CA . GLY A 1 182 ? 3.132 -1.140 -9.846 1.00 95.50 182 GLY A CA 1
ATOM 1401 C C . GLY A 1 182 ? 3.226 -1.947 -11.142 1.00 95.50 182 GLY A C 1
ATOM 1402 O O . GLY A 1 182 ? 3.872 -1.504 -12.092 1.00 95.50 182 GLY A O 1
ATOM 1403 N N . CYS A 1 183 ? 2.614 -3.136 -11.171 1.00 94.38 183 CYS A N 1
ATOM 1404 C CA . CYS A 1 183 ? 2.790 -4.111 -12.250 1.00 94.38 183 CYS A CA 1
ATOM 1405 C C . CYS A 1 183 ? 2.227 -3.672 -13.615 1.00 94.38 183 CYS A C 1
ATOM 1407 O O . CYS A 1 183 ? 2.611 -4.220 -14.654 1.00 94.38 183 CYS A O 1
ATOM 1409 N N . GLY A 1 184 ? 1.337 -2.675 -13.651 1.00 91.25 184 GLY A N 1
ATOM 1410 C CA . GLY A 1 184 ? 0.689 -2.186 -14.863 1.00 91.25 184 GLY A CA 1
ATOM 1411 C C . GLY A 1 184 ? 0.099 -3.321 -15.703 1.00 91.25 184 GLY A C 1
ATOM 1412 O O . GLY A 1 184 ? -0.681 -4.133 -15.217 1.00 91.25 184 GLY A O 1
ATOM 1413 N N . GLY A 1 185 ? 0.514 -3.391 -16.972 1.00 88.69 185 GLY A N 1
ATOM 1414 C CA . GLY A 1 185 ? 0.113 -4.448 -17.908 1.00 88.69 185 GLY A CA 1
ATOM 1415 C C . GLY A 1 185 ? 0.852 -5.783 -17.752 1.00 88.69 185 GLY A C 1
ATOM 1416 O O . GLY A 1 185 ? 0.638 -6.669 -18.573 1.00 88.69 185 GLY A O 1
ATOM 1417 N N . GLY A 1 186 ? 1.725 -5.931 -16.750 1.00 90.38 186 GLY A N 1
ATOM 1418 C CA . GLY A 1 186 ? 2.421 -7.182 -16.434 1.00 90.38 186 GLY A CA 1
ATOM 1419 C C . GLY A 1 186 ? 3.700 -7.444 -17.238 1.00 90.38 186 GLY A C 1
ATOM 1420 O O . GLY A 1 186 ? 4.172 -8.575 -17.294 1.00 90.38 186 GLY A O 1
ATOM 1421 N N . THR A 1 187 ? 4.299 -6.422 -17.860 1.00 89.06 187 THR A N 1
ATOM 1422 C CA . THR A 1 187 ? 5.534 -6.582 -18.655 1.00 89.06 187 THR A CA 1
ATOM 1423 C C . THR A 1 187 ? 6.678 -7.198 -17.846 1.00 89.06 187 THR A C 1
ATOM 1425 O O . THR A 1 187 ? 7.414 -8.036 -18.361 1.00 89.06 187 THR A O 1
ATOM 1428 N N . VAL A 1 188 ? 6.857 -6.777 -16.593 1.00 91.50 188 VAL A N 1
ATOM 1429 C CA . VAL A 1 188 ? 7.929 -7.290 -15.730 1.00 91.50 188 VAL A CA 1
ATOM 1430 C C . VAL A 1 188 ? 7.555 -8.662 -15.172 1.00 91.50 188 VAL A C 1
ATOM 1432 O O . VAL A 1 188 ? 8.414 -9.535 -15.216 1.00 91.50 188 VAL A O 1
ATOM 1435 N N . ILE A 1 189 ? 6.295 -8.910 -14.783 1.00 93.31 189 ILE A N 1
ATOM 1436 C CA . ILE A 1 189 ? 5.783 -10.270 -14.506 1.00 93.31 189 ILE A CA 1
ATOM 1437 C C . ILE A 1 189 ? 6.182 -11.250 -15.618 1.00 93.31 189 ILE A C 1
ATOM 1439 O O . ILE A 1 189 ? 6.759 -12.298 -15.334 1.00 93.31 189 ILE A O 1
ATOM 1443 N N . GLY A 1 190 ? 5.929 -10.903 -16.885 1.00 90.56 190 GLY A N 1
ATOM 1444 C CA . GLY A 1 190 ? 6.302 -11.743 -18.027 1.00 90.56 190 GLY A CA 1
ATOM 1445 C C . GLY A 1 190 ? 7.806 -12.023 -18.093 1.00 90.56 190 GLY A C 1
ATOM 1446 O O . GLY A 1 190 ? 8.212 -13.162 -18.285 1.00 90.56 190 GLY A O 1
ATOM 1447 N N . GLN A 1 191 ? 8.639 -11.010 -17.844 1.00 88.69 191 GLN A N 1
ATOM 1448 C CA . GLN A 1 191 ? 10.098 -11.171 -17.821 1.00 88.69 191 GLN A CA 1
ATOM 1449 C C . GLN A 1 191 ? 10.592 -12.003 -16.639 1.00 88.69 191 GLN A C 1
ATOM 1451 O O . GLN A 1 191 ? 11.569 -12.730 -16.781 1.00 88.69 191 GLN A O 1
ATOM 1456 N N . LEU A 1 192 ? 9.944 -11.891 -15.479 1.00 91.62 192 LEU A N 1
ATOM 1457 C CA . LEU A 1 192 ? 10.267 -12.687 -14.300 1.00 91.62 192 LEU A CA 1
ATOM 1458 C C . LEU A 1 192 ? 9.969 -14.169 -14.547 1.00 91.62 192 LEU A C 1
ATOM 1460 O O . LEU A 1 192 ? 10.780 -15.005 -14.171 1.00 91.62 192 LEU A O 1
ATOM 1464 N N . ARG A 1 193 ? 8.879 -14.494 -15.255 1.00 91.31 193 ARG A N 1
ATOM 1465 C CA . ARG A 1 193 ? 8.563 -15.878 -15.655 1.00 91.31 193 ARG A CA 1
ATOM 1466 C C . ARG A 1 193 ? 9.609 -16.516 -16.570 1.00 91.31 193 ARG A C 1
ATOM 1468 O O . ARG A 1 193 ? 9.712 -17.730 -16.593 1.00 91.31 193 ARG A O 1
ATOM 1475 N N . GLU A 1 194 ? 10.375 -15.726 -17.321 1.00 89.25 194 GLU A N 1
ATOM 1476 C CA . GLU A 1 194 ? 11.450 -16.254 -18.175 1.00 89.25 194 GLU A CA 1
ATOM 1477 C C . GLU A 1 194 ? 12.725 -16.606 -17.390 1.00 89.25 194 GLU A C 1
ATOM 1479 O O . GLU A 1 194 ? 13.588 -17.306 -17.917 1.00 89.25 194 GLU A O 1
ATOM 1484 N N . VAL A 1 195 ? 12.880 -16.091 -16.163 1.00 88.25 195 VAL A N 1
ATOM 1485 C CA . VAL A 1 195 ? 14.115 -16.233 -15.366 1.00 88.25 195 VAL A CA 1
ATOM 1486 C C . VAL A 1 195 ? 13.926 -16.964 -14.037 1.00 88.25 195 VAL A C 1
ATOM 1488 O O . VAL A 1 195 ? 14.923 -17.364 -13.440 1.00 88.25 195 VAL A O 1
ATOM 1491 N N . LEU A 1 196 ? 12.691 -17.084 -13.554 1.00 91.19 196 LEU A N 1
ATOM 1492 C CA . LEU A 1 196 ? 12.332 -17.784 -12.322 1.00 91.19 196 LEU A CA 1
ATOM 1493 C C . LEU A 1 196 ? 11.880 -19.215 -12.613 1.00 91.19 196 LEU A C 1
ATOM 1495 O O . LEU A 1 196 ? 11.582 -19.560 -13.756 1.00 91.19 196 LEU A O 1
ATOM 1499 N N . ASP A 1 197 ? 11.829 -20.027 -11.562 1.00 90.75 197 ASP A N 1
ATOM 1500 C CA . ASP A 1 197 ? 11.374 -21.409 -11.650 1.00 90.75 197 ASP A CA 1
ATOM 1501 C C . ASP A 1 197 ? 9.871 -21.470 -11.988 1.00 90.75 197 ASP A C 1
ATOM 1503 O O . ASP A 1 197 ? 9.085 -20.593 -11.614 1.00 90.75 197 ASP A O 1
ATOM 1507 N N . ASP A 1 198 ? 9.455 -22.525 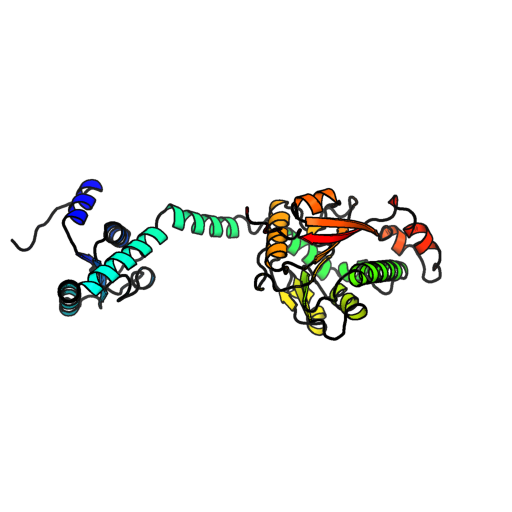-12.697 1.00 89.81 198 ASP A N 1
ATOM 1508 C CA . ASP A 1 198 ? 8.068 -22.696 -13.159 1.00 89.81 198 ASP A CA 1
ATOM 1509 C C . ASP A 1 198 ? 7.049 -22.780 -12.004 1.00 89.81 198 ASP A C 1
ATOM 1511 O O . ASP A 1 198 ? 5.866 -22.484 -12.195 1.00 89.81 198 ASP A O 1
ATOM 1515 N N . ASP A 1 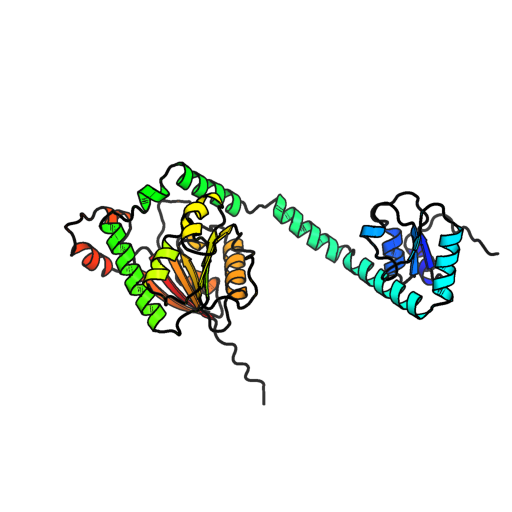199 ? 7.488 -23.193 -10.809 1.00 92.94 199 ASP A N 1
ATOM 1516 C CA . ASP A 1 199 ? 6.666 -23.293 -9.600 1.00 92.94 199 ASP A CA 1
ATOM 1517 C C . ASP A 1 199 ? 6.633 -22.000 -8.767 1.00 92.94 199 ASP A C 1
ATOM 1519 O O . ASP A 1 199 ? 5.924 -21.946 -7.759 1.00 92.94 199 ASP A O 1
ATOM 1523 N N . THR A 1 200 ? 7.333 -20.939 -9.186 1.00 95.56 200 THR A N 1
ATOM 1524 C CA . THR A 1 200 ? 7.262 -19.634 -8.526 1.00 95.56 200 THR A CA 1
ATOM 1525 C C . THR A 1 200 ? 5.903 -18.962 -8.766 1.00 95.56 200 THR A C 1
ATOM 1527 O O . THR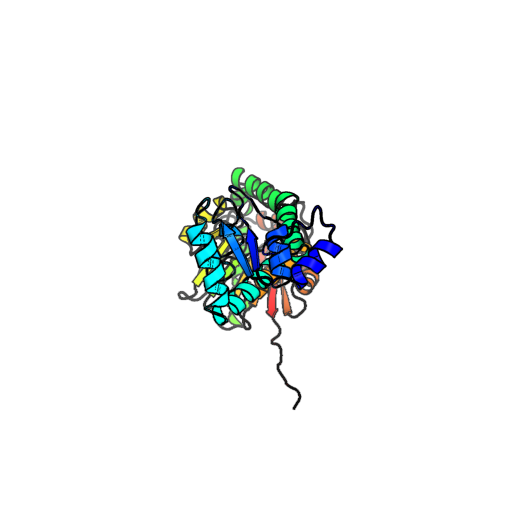 A 1 200 ? 5.501 -18.660 -9.894 1.00 95.56 200 THR A O 1
ATOM 1530 N N . GLU A 1 201 ? 5.200 -18.633 -7.682 1.00 97.06 201 GLU A N 1
ATOM 1531 C CA . GLU A 1 201 ? 3.976 -17.837 -7.720 1.00 97.06 201 GLU A CA 1
ATOM 1532 C C . GLU A 1 201 ? 4.310 -16.340 -7.798 1.00 97.06 201 GLU A C 1
ATOM 1534 O O . GLU A 1 201 ? 4.931 -15.778 -6.891 1.00 97.06 201 GLU A O 1
ATOM 1539 N N . ILE A 1 202 ? 3.865 -15.674 -8.868 1.00 97.69 202 ILE A N 1
ATOM 1540 C CA . ILE A 1 202 ? 4.087 -14.238 -9.087 1.00 97.69 202 ILE A CA 1
ATOM 1541 C C . ILE A 1 202 ? 2.759 -13.489 -8.987 1.00 97.69 202 ILE A C 1
ATOM 1543 O O . ILE A 1 202 ? 1.843 -13.723 -9.775 1.00 97.69 202 ILE A O 1
ATOM 1547 N N . PHE A 1 203 ? 2.688 -12.567 -8.035 1.00 98.00 203 PHE A N 1
ATOM 1548 C CA . PHE A 1 203 ? 1.556 -11.694 -7.758 1.00 98.00 203 PHE A CA 1
ATOM 1549 C C . PHE A 1 203 ? 1.848 -10.283 -8.258 1.00 98.00 203 PHE A C 1
ATOM 1551 O O . PHE A 1 203 ? 2.990 -9.829 -8.213 1.00 98.00 203 PHE A O 1
ATOM 1558 N N . GLY A 1 204 ? 0.817 -9.568 -8.702 1.00 97.62 204 GLY A N 1
ATOM 1559 C CA . GLY A 1 204 ? 0.939 -8.175 -9.126 1.00 97.62 204 GLY A CA 1
ATOM 1560 C C . GLY A 1 204 ? -0.085 -7.271 -8.456 1.00 97.62 204 GLY A C 1
ATOM 1561 O O . GLY A 1 204 ? -1.251 -7.632 -8.313 1.00 97.62 204 GLY A O 1
ATOM 1562 N N . VAL A 1 205 ? 0.328 -6.064 -8.082 1.00 97.62 205 VAL A N 1
ATOM 1563 C CA . VAL A 1 205 ? -0.603 -4.996 -7.709 1.00 97.62 205 VAL A CA 1
ATOM 1564 C C . VAL A 1 205 ? -0.339 -3.735 -8.508 1.00 97.62 205 VAL A C 1
ATOM 1566 O O . VAL A 1 205 ? 0.807 -3.412 -8.820 1.00 97.62 205 VAL A O 1
ATOM 1569 N N . ASP A 1 206 ? -1.392 -3.004 -8.846 1.00 95.69 206 ASP A N 1
ATOM 1570 C CA . ASP A 1 206 ? -1.288 -1.662 -9.419 1.00 95.69 206 ASP A CA 1
ATOM 1571 C C . ASP A 1 206 ? -2.369 -0.758 -8.820 1.00 95.69 206 ASP A C 1
ATOM 1573 O O . ASP A 1 206 ? -3.440 -1.223 -8.425 1.00 95.69 206 ASP A O 1
ATOM 1577 N N . LEU A 1 207 ? -2.090 0.541 -8.750 1.00 92.19 207 LEU A N 1
ATOM 1578 C CA . LEU A 1 207 ? -3.052 1.534 -8.280 1.00 92.19 207 LEU A CA 1
ATOM 1579 C C . LEU A 1 207 ? -4.213 1.695 -9.279 1.00 92.19 207 LEU A C 1
ATOM 1581 O O . LEU A 1 207 ? -5.350 1.959 -8.878 1.00 92.19 207 LEU A O 1
ATOM 1585 N N . LEU A 1 208 ? -3.932 1.525 -10.576 1.00 89.00 208 LEU A N 1
ATOM 1586 C CA . LEU A 1 208 ? -4.860 1.772 -11.677 1.00 89.00 208 LEU A CA 1
ATOM 1587 C C . LEU A 1 208 ? -5.436 0.461 -12.213 1.00 89.00 208 LEU A C 1
ATOM 1589 O O . LEU A 1 208 ? -4.764 -0.276 -12.935 1.00 89.00 208 LEU A O 1
ATOM 1593 N N . ALA A 1 209 ? -6.714 0.209 -11.914 1.00 88.50 209 ALA A N 1
ATOM 1594 C CA . ALA A 1 209 ? -7.421 -0.999 -12.347 1.00 88.50 209 ALA A CA 1
ATOM 1595 C C . ALA A 1 209 ? -7.360 -1.222 -13.867 1.00 88.50 209 ALA A C 1
ATOM 1597 O O . ALA A 1 209 ? -7.118 -2.340 -14.316 1.00 88.50 209 ALA A O 1
ATOM 1598 N N . ASP A 1 210 ? -7.506 -0.155 -14.657 1.00 84.31 210 ASP A N 1
ATOM 1599 C CA . ASP A 1 210 ? -7.570 -0.240 -16.121 1.00 84.31 210 ASP A CA 1
ATOM 1600 C C . ASP A 1 210 ? -6.283 -0.786 -16.759 1.00 84.31 210 ASP A C 1
ATOM 1602 O O . ASP A 1 210 ? -6.314 -1.306 -17.874 1.00 84.31 210 ASP A O 1
ATOM 1606 N N . ARG A 1 211 ? -5.143 -0.717 -16.055 1.00 84.25 211 ARG A N 1
ATOM 1607 C CA . ARG A 1 211 ? -3.860 -1.233 -16.560 1.00 84.25 211 ARG A CA 1
ATOM 1608 C C . ARG A 1 211 ? -3.713 -2.743 -16.367 1.00 84.25 211 ARG A C 1
ATOM 1610 O O . ARG A 1 211 ? -2.901 -3.350 -17.058 1.00 84.25 211 ARG A O 1
ATOM 1617 N N . LEU A 1 212 ? -4.517 -3.354 -15.493 1.00 88.62 212 LEU A N 1
ATOM 1618 C CA . LEU A 1 212 ? -4.392 -4.763 -15.108 1.00 88.62 212 LEU A CA 1
ATOM 1619 C C . LEU A 1 212 ? -4.937 -5.746 -16.150 1.00 88.62 212 LEU A C 1
ATOM 1621 O O . LEU A 1 212 ? -4.653 -6.938 -16.057 1.00 88.62 212 LEU A O 1
ATOM 1625 N N . ALA A 1 213 ? -5.693 -5.278 -17.149 1.00 86.25 213 ALA A N 1
ATOM 1626 C CA . ALA A 1 213 ? -6.377 -6.141 -18.117 1.00 86.25 213 ALA A CA 1
ATOM 1627 C C . ALA A 1 213 ? -5.445 -7.171 -18.789 1.00 86.25 213 ALA A C 1
ATOM 1629 O O . ALA A 1 213 ? -5.804 -8.341 -18.914 1.00 86.25 213 ALA A O 1
ATOM 1630 N N . ASN A 1 214 ? -4.231 -6.755 -19.165 1.00 83.19 214 ASN A N 1
ATOM 1631 C CA . ASN A 1 214 ? -3.233 -7.653 -19.754 1.00 83.19 214 ASN A CA 1
ATOM 1632 C C . ASN A 1 214 ? -2.532 -8.521 -18.696 1.00 83.19 214 ASN A C 1
ATOM 1634 O O . ASN A 1 214 ? -2.239 -9.688 -18.950 1.00 83.19 214 ASN A O 1
ATOM 1638 N N . ALA A 1 215 ? -2.303 -7.977 -17.499 1.00 88.12 215 ALA A N 1
ATOM 1639 C CA . ALA A 1 215 ? -1.603 -8.670 -16.421 1.00 88.12 215 ALA A CA 1
ATOM 1640 C C . ALA A 1 215 ? -2.413 -9.846 -15.845 1.00 88.12 215 ALA A C 1
ATOM 1642 O O . ALA A 1 215 ? -1.826 -10.837 -15.418 1.00 88.12 215 ALA A O 1
ATOM 1643 N N . LEU A 1 216 ? -3.750 -9.787 -15.913 1.00 88.19 216 LEU A N 1
ATOM 1644 C CA . LEU A 1 216 ? -4.652 -10.875 -15.503 1.00 88.19 216 LEU A CA 1
ATOM 1645 C C . LEU A 1 216 ? -4.385 -12.199 -16.232 1.00 88.19 216 LEU A C 1
ATOM 1647 O O . LEU A 1 216 ? -4.661 -13.264 -15.688 1.00 88.19 216 LEU A O 1
ATOM 1651 N N . GLN A 1 217 ? -3.844 -12.151 -17.453 1.00 88.00 217 GLN A N 1
ATOM 1652 C CA . GLN A 1 217 ? -3.487 -13.354 -18.214 1.00 88.00 217 GLN A CA 1
ATOM 1653 C C . GLN A 1 217 ? -2.157 -13.970 -17.754 1.00 88.00 217 GLN A C 1
ATOM 1655 O O . GLN A 1 217 ? -1.857 -15.111 -18.096 1.00 88.00 217 GLN A O 1
ATOM 1660 N N . LEU A 1 218 ? -1.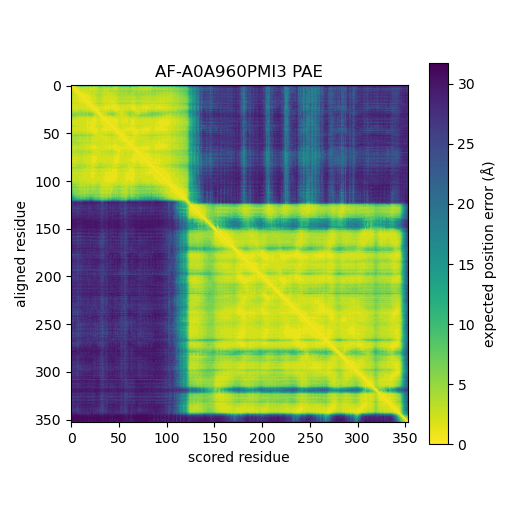352 -13.219 -16.995 1.00 87.62 218 LEU A N 1
ATOM 1661 C CA . LEU A 1 218 ? -0.001 -13.596 -16.582 1.00 87.62 218 LEU A CA 1
ATOM 1662 C C . LEU A 1 218 ? 0.064 -14.101 -15.138 1.00 87.62 218 LEU A C 1
ATOM 1664 O O . LEU A 1 218 ? 1.060 -14.723 -14.769 1.00 87.62 218 LEU A O 1
ATOM 1668 N N . GLY A 1 219 ? -0.955 -13.861 -14.311 1.00 88.19 219 GLY A N 1
ATOM 1669 C CA . GLY A 1 219 ? -0.977 -14.313 -12.921 1.00 88.19 219 GLY A CA 1
ATOM 1670 C C . GLY A 1 219 ? -2.028 -13.614 -12.052 1.00 88.19 219 GLY A C 1
ATOM 1671 O O . GLY A 1 219 ? -2.812 -12.805 -12.553 1.00 88.19 219 GLY A O 1
ATOM 1672 N N . PRO A 1 220 ? -2.058 -13.926 -10.743 1.00 94.19 220 PRO A N 1
ATOM 1673 C CA . PRO A 1 220 ? -2.926 -13.258 -9.781 1.00 94.19 220 PRO A CA 1
ATOM 1674 C C . PRO A 1 220 ? -2.540 -11.782 -9.634 1.00 94.19 220 PRO A C 1
ATOM 1676 O O . PRO A 1 220 ? -1.504 -11.449 -9.058 1.00 94.19 220 PRO A O 1
ATOM 1679 N N . VAL A 1 221 ? -3.397 -10.889 -10.134 1.00 95.62 221 VAL A N 1
ATOM 1680 C CA . VAL A 1 221 ? -3.223 -9.440 -9.992 1.00 95.62 221 VAL A CA 1
ATOM 1681 C C . VAL A 1 221 ? -4.440 -8.770 -9.367 1.00 95.62 221 VAL A C 1
ATOM 1683 O O . VAL A 1 221 ? -5.571 -9.211 -9.571 1.00 95.62 221 VAL A O 1
ATOM 1686 N N . ALA A 1 222 ? -4.213 -7.697 -8.610 1.00 93.56 222 ALA A N 1
ATOM 1687 C CA . ALA A 1 222 ? -5.271 -6.944 -7.944 1.00 93.56 222 ALA A CA 1
ATOM 1688 C C . ALA A 1 222 ? -5.008 -5.434 -7.973 1.00 93.56 222 ALA A C 1
ATOM 1690 O O . ALA A 1 222 ? -3.865 -4.980 -7.933 1.00 93.56 222 ALA A O 1
ATOM 1691 N N . GLN A 1 223 ? -6.081 -4.642 -7.994 1.00 94.69 223 GLN A N 1
ATOM 1692 C CA . GLN A 1 223 ? -5.959 -3.211 -7.743 1.00 94.69 223 GLN A CA 1
ATOM 1693 C C . GLN A 1 223 ? -5.681 -2.992 -6.251 1.00 94.69 223 GLN A C 1
ATOM 1695 O O . GLN A 1 223 ? -6.463 -3.439 -5.411 1.00 94.69 223 GLN A O 1
ATOM 1700 N N . ALA A 1 224 ? -4.599 -2.292 -5.914 1.00 93.19 224 ALA A N 1
ATOM 1701 C CA . ALA A 1 224 ? -4.286 -1.952 -4.529 1.00 93.19 224 ALA A CA 1
ATOM 1702 C C . ALA A 1 224 ? -3.465 -0.662 -4.418 1.00 93.19 224 ALA A C 1
ATOM 1704 O O . ALA A 1 224 ? -2.659 -0.332 -5.287 1.00 93.19 224 ALA A O 1
ATOM 1705 N N . ASP A 1 225 ? -3.640 0.043 -3.299 1.00 92.06 225 ASP A N 1
ATOM 1706 C CA . ASP A 1 225 ? -2.720 1.099 -2.886 1.00 92.06 225 ASP A CA 1
ATOM 1707 C C . ASP A 1 225 ? -1.484 0.445 -2.261 1.00 92.06 225 ASP A C 1
ATOM 1709 O O . ASP A 1 225 ? -1.598 -0.328 -1.310 1.00 92.06 225 ASP A O 1
ATOM 1713 N N . GLY A 1 226 ? -0.295 0.759 -2.776 1.00 91.62 226 GLY A N 1
ATOM 1714 C CA . GLY A 1 226 ? 0.954 0.176 -2.284 1.00 91.62 226 GLY A CA 1
ATOM 1715 C C . GLY A 1 226 ? 1.247 0.471 -0.806 1.00 91.62 226 GLY A C 1
ATOM 1716 O O . GLY A 1 226 ? 2.045 -0.232 -0.201 1.00 91.62 226 GLY A O 1
ATOM 1717 N N . ARG A 1 227 ? 0.590 1.472 -0.206 1.00 93.81 227 ARG A N 1
ATOM 1718 C CA . ARG A 1 227 ? 0.679 1.772 1.234 1.00 93.81 227 ARG A CA 1
ATOM 1719 C C . ARG A 1 227 ? -0.146 0.829 2.112 1.00 93.81 227 ARG A C 1
ATOM 1721 O O . ARG A 1 227 ? 0.014 0.843 3.327 1.00 93.81 227 ARG A O 1
ATOM 1728 N N . LYS A 1 228 ? -1.073 0.072 1.520 1.00 95.00 228 LYS A N 1
ATOM 1729 C CA . LYS A 1 228 ? -1.959 -0.865 2.217 1.00 95.00 228 LYS A CA 1
ATOM 1730 C C . LYS A 1 228 ? -2.235 -2.067 1.319 1.00 95.00 228 LYS A C 1
ATOM 1732 O O . LYS A 1 228 ? -3.264 -2.150 0.646 1.00 95.00 228 LYS A O 1
ATOM 1737 N N . LEU A 1 229 ? -1.289 -2.992 1.316 1.00 95.88 229 LEU A N 1
ATOM 1738 C CA . LEU A 1 229 ? -1.315 -4.179 0.483 1.00 95.88 229 LEU A CA 1
ATOM 1739 C C . LEU A 1 229 ? -2.276 -5.232 1.065 1.00 95.88 229 LEU A C 1
ATOM 1741 O O . LEU A 1 229 ? -2.274 -5.464 2.277 1.00 95.88 229 LEU A O 1
ATOM 1745 N N . PRO A 1 230 ? -3.074 -5.924 0.229 1.00 95.25 230 PRO A N 1
ATOM 1746 C CA . PRO A 1 230 ? -4.054 -6.922 0.666 1.00 95.25 230 PRO A CA 1
ATOM 1747 C C . PRO A 1 230 ? -3.411 -8.285 0.992 1.00 95.25 230 PRO A C 1
ATOM 1749 O O . PRO A 1 230 ? -3.978 -9.333 0.696 1.00 95.25 230 PRO A O 1
ATOM 1752 N N . PHE A 1 231 ? -2.223 -8.267 1.595 1.00 96.81 231 PHE A N 1
ATOM 1753 C CA . PHE A 1 231 ? -1.412 -9.445 1.897 1.00 96.81 231 PHE A CA 1
ATOM 1754 C C . PHE A 1 231 ? -1.024 -9.477 3.373 1.00 96.81 231 PHE A C 1
ATOM 1756 O O . PHE A 1 231 ? -0.971 -8.445 4.056 1.00 96.81 231 PHE A O 1
ATOM 1763 N N . ARG A 1 232 ? -0.755 -10.677 3.879 1.00 97.06 232 ARG A N 1
ATOM 1764 C CA . ARG A 1 232 ? -0.310 -10.901 5.256 1.00 97.06 232 ARG A CA 1
ATOM 1765 C C . ARG A 1 232 ? 1.131 -10.422 5.424 1.00 97.06 232 ARG A C 1
ATOM 1767 O O . ARG A 1 232 ? 1.822 -10.121 4.455 1.00 97.06 232 ARG A O 1
ATOM 1774 N N . SER A 1 233 ? 1.555 -10.282 6.674 1.00 97.00 233 SER A N 1
ATOM 1775 C CA . SER A 1 233 ? 2.968 -10.033 6.957 1.00 97.00 233 SER A CA 1
ATOM 1776 C C . SER A 1 233 ? 3.803 -11.269 6.611 1.00 97.00 233 SER A C 1
ATOM 1778 O O . SER A 1 233 ? 3.280 -12.382 6.684 1.00 97.00 233 SER A O 1
ATOM 1780 N N . ASP A 1 234 ? 5.069 -11.064 6.242 1.00 97.25 234 ASP A N 1
ATOM 1781 C CA . ASP A 1 234 ? 6.029 -12.131 5.915 1.00 97.25 234 ASP A CA 1
ATOM 1782 C C . ASP A 1 234 ? 5.555 -13.110 4.812 1.00 97.25 234 ASP A C 1
ATOM 1784 O O . ASP A 1 234 ? 5.822 -14.310 4.864 1.00 97.25 234 ASP A O 1
ATOM 1788 N N . GLU A 1 235 ? 4.820 -12.621 3.809 1.00 97.38 235 GLU A N 1
ATOM 1789 C CA . GLU A 1 235 ? 4.191 -13.464 2.784 1.00 97.38 235 GLU A CA 1
ATOM 1790 C C . GLU A 1 235 ? 5.066 -13.702 1.538 1.00 97.38 235 GLU A C 1
ATOM 1792 O O . GLU A 1 235 ? 4.887 -14.715 0.854 1.00 97.38 235 GLU A O 1
ATOM 1797 N N . PHE A 1 236 ? 6.000 -12.796 1.226 1.00 98.12 236 PHE A N 1
ATOM 1798 C CA . PHE A 1 236 ? 6.773 -12.832 -0.024 1.00 98.12 236 PHE A CA 1
ATOM 1799 C C . PHE A 1 236 ? 8.279 -12.989 0.192 1.00 98.12 236 PHE A C 1
ATOM 1801 O O . PHE A 1 236 ? 8.886 -12.274 0.987 1.00 98.12 236 PHE A O 1
ATOM 1808 N N . ASP A 1 237 ? 8.903 -13.861 -0.603 1.00 97.12 237 ASP A N 1
ATOM 1809 C CA . ASP A 1 237 ? 10.359 -14.059 -0.625 1.00 97.12 237 ASP A CA 1
ATOM 1810 C C . ASP A 1 237 ? 11.071 -12.948 -1.412 1.00 97.12 237 ASP A C 1
ATOM 1812 O O . ASP A 1 237 ? 12.237 -12.625 -1.165 1.00 97.12 237 ASP A O 1
ATOM 1816 N N . LEU A 1 238 ? 10.370 -12.365 -2.387 1.00 97.75 238 LEU A N 1
ATOM 1817 C CA . LEU A 1 238 ? 10.875 -11.299 -3.239 1.00 97.75 238 LEU A CA 1
ATOM 1818 C C . LEU A 1 238 ? 9.783 -10.261 -3.502 1.00 97.75 238 LEU A C 1
ATOM 1820 O O . LEU A 1 238 ? 8.711 -10.591 -4.004 1.00 97.75 238 LEU A O 1
ATOM 1824 N N . VAL A 1 239 ? 10.084 -8.992 -3.240 1.00 98.44 239 VAL A N 1
ATOM 1825 C CA . VAL A 1 239 ? 9.244 -7.866 -3.669 1.00 98.44 239 VAL A CA 1
ATOM 1826 C C . VAL A 1 239 ? 9.958 -7.104 -4.780 1.00 98.44 239 VAL A C 1
ATOM 1828 O O . VAL A 1 239 ? 11.108 -6.702 -4.633 1.00 98.44 239 VAL A O 1
ATOM 1831 N N . VAL A 1 240 ? 9.289 -6.902 -5.908 1.00 98.25 240 VAL A N 1
ATOM 1832 C CA . VAL A 1 240 ? 9.819 -6.233 -7.096 1.00 98.25 240 VAL A CA 1
ATOM 1833 C C . VAL A 1 240 ? 9.167 -4.861 -7.233 1.00 98.25 240 VAL A C 1
ATOM 1835 O O . VAL A 1 240 ? 7.944 -4.740 -7.253 1.00 98.25 240 VAL A O 1
ATOM 1838 N N . VAL A 1 241 ? 9.991 -3.818 -7.332 1.00 97.69 241 VAL A N 1
ATOM 1839 C CA . VAL A 1 241 ? 9.551 -2.424 -7.499 1.00 97.69 241 VAL A CA 1
ATOM 1840 C C . VAL A 1 241 ? 10.275 -1.783 -8.674 1.00 97.69 241 VAL A C 1
ATOM 1842 O O . VAL A 1 241 ? 11.465 -1.467 -8.607 1.00 97.69 241 VAL A O 1
ATOM 1845 N N . PHE A 1 242 ? 9.563 -1.628 -9.792 1.00 95.69 242 PHE A N 1
ATOM 1846 C CA . PHE A 1 242 ? 10.114 -1.102 -11.042 1.00 95.69 242 PHE A CA 1
ATOM 1847 C C . PHE A 1 242 ? 9.462 0.232 -11.389 1.00 95.69 242 PHE A C 1
ATOM 1849 O O . PHE A 1 242 ? 8.285 0.310 -11.721 1.00 95.69 242 PHE A O 1
ATOM 1856 N N . THR A 1 243 ? 10.244 1.309 -11.351 1.00 93.44 243 THR A N 1
ATOM 1857 C CA . THR A 1 243 ? 9.808 2.682 -11.656 1.00 93.44 243 THR A CA 1
ATOM 1858 C C . THR A 1 243 ? 8.649 3.195 -10.788 1.00 93.44 243 THR A C 1
ATOM 1860 O O . THR A 1 243 ? 7.966 4.154 -11.150 1.00 93.44 243 THR A O 1
ATOM 1863 N N . VAL A 1 244 ? 8.444 2.584 -9.616 1.00 95.50 244 VAL A N 1
ATOM 1864 C CA . VAL A 1 244 ? 7.395 2.954 -8.656 1.00 95.50 244 VAL A CA 1
ATOM 1865 C C . VAL A 1 244 ? 7.825 4.163 -7.841 1.00 95.50 244 VAL A C 1
ATOM 1867 O O . VAL A 1 244 ? 7.156 5.193 -7.847 1.00 95.50 244 VAL A O 1
ATOM 1870 N N . PHE A 1 245 ? 8.970 4.079 -7.163 1.00 96.31 245 PHE A N 1
ATOM 1871 C CA . PHE A 1 245 ? 9.363 5.115 -6.216 1.00 96.31 245 PHE A CA 1
ATOM 1872 C C . PHE A 1 245 ? 9.756 6.417 -6.907 1.00 96.31 245 PHE A C 1
ATOM 1874 O O . PHE A 1 245 ? 9.481 7.490 -6.366 1.00 96.31 245 PHE A O 1
ATOM 1881 N N . SER A 1 246 ? 10.356 6.358 -8.103 1.00 93.56 246 SER A N 1
ATOM 1882 C CA . SER A 1 246 ? 10.622 7.573 -8.883 1.00 93.56 246 SER A CA 1
ATOM 1883 C C . SER A 1 246 ? 9.335 8.262 -9.324 1.00 93.56 246 SER A C 1
ATOM 1885 O O . SER A 1 246 ? 9.351 9.475 -9.505 1.00 93.56 246 SER A O 1
ATOM 1887 N N . SER A 1 247 ? 8.228 7.525 -9.444 1.00 93.44 247 SER A N 1
ATOM 1888 C CA . SER A 1 247 ? 6.909 8.056 -9.796 1.00 93.44 247 SER A CA 1
ATOM 1889 C C . SER A 1 247 ? 6.159 8.673 -8.625 1.00 93.44 247 SER A C 1
ATOM 1891 O O . SER A 1 247 ? 5.247 9.454 -8.874 1.00 93.44 247 SER A O 1
ATOM 1893 N N . ILE A 1 248 ? 6.544 8.357 -7.388 1.00 92.88 248 ILE A N 1
ATOM 1894 C CA . ILE A 1 248 ? 5.988 8.950 -6.170 1.00 92.88 248 ILE A CA 1
ATOM 1895 C C . ILE A 1 248 ? 6.852 10.160 -5.808 1.00 92.88 248 ILE A C 1
ATOM 1897 O O . ILE A 1 248 ? 8.032 9.982 -5.548 1.00 92.88 248 ILE A O 1
ATOM 1901 N N . LEU A 1 249 ? 6.334 11.385 -5.809 1.00 90.19 249 LEU A N 1
ATOM 1902 C CA . LEU A 1 249 ? 7.055 12.624 -5.483 1.00 90.19 249 LEU A CA 1
ATOM 1903 C C . LEU A 1 249 ? 6.989 12.975 -3.994 1.00 90.19 249 LEU A C 1
ATOM 1905 O O . LEU A 1 249 ? 7.884 13.656 -3.492 1.00 90.19 249 LEU A O 1
ATOM 1909 N N . ASP A 1 250 ? 5.954 12.503 -3.302 1.00 90.06 250 ASP A N 1
ATOM 1910 C CA . ASP A 1 250 ? 5.764 12.718 -1.872 1.00 90.06 250 ASP A CA 1
ATOM 1911 C C . ASP A 1 250 ? 6.641 11.765 -1.042 1.00 90.06 250 ASP A C 1
ATOM 1913 O O . ASP A 1 250 ? 6.599 10.540 -1.190 1.00 90.06 250 ASP A O 1
ATOM 1917 N N . GLN A 1 251 ? 7.458 12.330 -0.152 1.00 88.75 251 GLN A N 1
ATOM 1918 C CA . GLN A 1 251 ? 8.405 11.557 0.652 1.00 88.75 251 GLN A CA 1
ATOM 1919 C C . GLN A 1 251 ? 7.726 10.733 1.758 1.00 88.75 251 GLN A C 1
ATOM 1921 O O . GLN A 1 251 ? 8.233 9.665 2.118 1.00 88.75 251 GLN A O 1
ATOM 1926 N N . THR A 1 252 ? 6.594 11.196 2.285 1.00 88.69 252 THR A N 1
ATOM 1927 C CA . THR A 1 252 ? 5.814 10.479 3.298 1.00 88.69 252 THR A CA 1
ATOM 1928 C C . THR A 1 252 ? 5.225 9.216 2.685 1.00 88.69 252 THR A C 1
ATOM 1930 O O . THR A 1 252 ? 5.440 8.133 3.219 1.00 88.69 252 THR A O 1
ATOM 1933 N N . ILE A 1 253 ? 4.631 9.315 1.493 1.00 92.31 253 ILE A N 1
ATOM 1934 C CA . ILE A 1 253 ? 4.074 8.160 0.769 1.00 92.31 253 ILE A CA 1
ATOM 1935 C C . ILE A 1 253 ? 5.151 7.146 0.410 1.00 92.31 253 ILE A C 1
ATOM 1937 O O . ILE A 1 253 ? 4.931 5.948 0.570 1.00 92.31 253 ILE A O 1
ATOM 1941 N N . ARG A 1 254 ? 6.335 7.589 -0.041 1.00 94.88 254 ARG A N 1
ATOM 1942 C CA . ARG A 1 254 ? 7.461 6.663 -0.254 1.00 94.88 254 ARG A CA 1
ATOM 1943 C C . ARG A 1 254 ? 7.806 5.913 1.034 1.00 94.88 254 ARG A C 1
ATOM 1945 O O . ARG A 1 254 ? 8.072 4.719 0.989 1.00 94.88 254 ARG A O 1
ATOM 1952 N N . THR A 1 255 ? 7.808 6.604 2.171 1.00 95.56 255 THR A N 1
ATOM 1953 C CA . THR A 1 255 ? 8.135 6.001 3.471 1.00 95.56 255 THR A CA 1
ATOM 1954 C C . THR A 1 255 ? 7.055 5.012 3.920 1.00 95.56 255 THR A C 1
ATOM 1956 O O . THR A 1 255 ? 7.382 3.939 4.415 1.00 95.56 255 THR A O 1
ATOM 1959 N N . GLU A 1 256 ? 5.777 5.333 3.712 1.00 95.69 256 GLU A N 1
ATOM 1960 C CA . GLU A 1 256 ? 4.650 4.430 3.982 1.00 95.69 256 GLU A CA 1
ATOM 1961 C C . GLU A 1 256 ? 4.700 3.179 3.098 1.00 95.69 256 GLU A C 1
ATOM 1963 O O . GLU A 1 256 ? 4.612 2.070 3.615 1.00 95.69 256 GLU A O 1
ATOM 1968 N N . LEU A 1 257 ? 4.933 3.344 1.791 1.00 97.44 257 LEU A N 1
ATOM 1969 C CA . LEU A 1 257 ? 5.126 2.229 0.862 1.00 97.44 257 LEU A CA 1
ATOM 1970 C C . LEU A 1 257 ? 6.323 1.358 1.267 1.00 97.44 257 LEU A C 1
ATOM 1972 O O . LEU A 1 257 ? 6.224 0.138 1.241 1.00 97.44 257 LEU A O 1
ATOM 1976 N N . ALA A 1 258 ? 7.453 1.959 1.652 1.00 98.00 258 ALA A N 1
ATOM 1977 C CA . ALA A 1 258 ? 8.627 1.207 2.093 1.00 98.00 258 ALA A CA 1
ATOM 1978 C C . ALA A 1 258 ? 8.332 0.355 3.339 1.00 98.00 258 ALA A C 1
ATOM 1980 O O . ALA A 1 258 ? 8.672 -0.824 3.351 1.00 98.00 258 ALA A O 1
ATOM 1981 N N . ARG A 1 259 ? 7.632 0.910 4.339 1.00 97.50 259 ARG A N 1
ATOM 1982 C CA . ARG A 1 259 ? 7.201 0.152 5.529 1.00 97.50 259 ARG A CA 1
ATOM 1983 C C . ARG A 1 259 ? 6.248 -0.981 5.178 1.00 97.50 259 ARG A C 1
ATOM 1985 O O . ARG A 1 259 ? 6.347 -2.062 5.745 1.00 97.50 259 ARG A O 1
ATOM 1992 N N . GLU A 1 260 ? 5.326 -0.737 4.255 1.00 98.38 260 GLU A N 1
ATOM 1993 C CA . GLU A 1 260 ? 4.371 -1.756 3.834 1.00 98.38 260 GLU A CA 1
ATOM 1994 C C . GLU A 1 260 ? 5.053 -2.886 3.048 1.00 98.38 260 GLU A C 1
ATOM 1996 O O . GLU A 1 260 ? 4.723 -4.055 3.240 1.00 98.38 260 GLU A O 1
ATOM 2001 N N . ILE A 1 261 ? 6.071 -2.562 2.242 1.00 98.38 261 ILE A N 1
ATOM 2002 C CA . ILE A 1 261 ? 6.958 -3.552 1.620 1.00 98.38 261 ILE A CA 1
ATOM 2003 C C . ILE A 1 261 ? 7.693 -4.366 2.689 1.00 98.38 261 ILE A C 1
ATOM 2005 O O . ILE A 1 261 ? 7.686 -5.589 2.608 1.00 98.38 261 ILE A O 1
ATOM 2009 N N . GLU A 1 262 ? 8.299 -3.719 3.691 1.00 97.12 262 GLU A N 1
ATOM 2010 C CA . GLU A 1 262 ? 8.972 -4.422 4.796 1.00 97.12 262 GLU A CA 1
ATOM 2011 C C . GLU A 1 262 ? 8.011 -5.340 5.559 1.00 97.12 262 GLU A C 1
ATOM 2013 O O . GLU A 1 262 ? 8.409 -6.429 5.952 1.00 97.12 262 GLU A O 1
ATOM 2018 N N . ARG A 1 263 ? 6.744 -4.939 5.730 1.00 97.38 263 ARG A N 1
ATOM 2019 C CA . ARG A 1 263 ? 5.727 -5.750 6.407 1.00 97.38 263 ARG A CA 1
ATOM 2020 C C . ARG A 1 263 ? 5.432 -7.049 5.659 1.00 97.38 263 ARG A C 1
ATOM 2022 O O . ARG A 1 263 ? 5.338 -8.099 6.288 1.00 97.38 263 ARG A O 1
ATOM 2029 N N . VAL A 1 264 ? 5.212 -6.985 4.345 1.00 98.25 264 VAL A N 1
ATOM 2030 C CA . VAL A 1 264 ? 4.829 -8.164 3.541 1.00 98.25 264 VAL A CA 1
ATOM 2031 C C . VAL A 1 264 ? 6.024 -9.026 3.133 1.00 98.25 264 VAL A C 1
ATOM 2033 O O . VAL A 1 264 ? 5.836 -10.165 2.707 1.00 98.25 264 VAL A O 1
ATOM 2036 N N . LEU A 1 265 ? 7.244 -8.496 3.235 1.00 97.81 265 LEU A N 1
ATOM 2037 C CA . LEU A 1 265 ? 8.471 -9.210 2.913 1.00 97.81 265 LEU A CA 1
ATOM 2038 C C . LEU A 1 265 ? 8.833 -10.181 4.041 1.00 97.81 265 LEU A C 1
ATOM 2040 O O . LEU A 1 265 ? 8.898 -9.794 5.201 1.00 97.81 265 LEU A O 1
ATOM 2044 N N . ALA A 1 266 ? 9.115 -11.434 3.693 1.00 95.69 266 ALA A N 1
ATOM 2045 C CA . ALA A 1 266 ? 9.609 -12.420 4.643 1.00 95.69 266 ALA A CA 1
ATOM 2046 C C . ALA A 1 266 ? 10.959 -11.995 5.241 1.00 95.69 266 ALA A C 1
ATOM 2048 O O . ALA A 1 266 ? 11.776 -11.346 4.586 1.00 95.69 266 ALA A O 1
ATOM 2049 N N . THR A 1 267 ? 11.251 -12.457 6.457 1.00 89.06 267 THR A N 1
ATOM 2050 C CA . THR A 1 267 ? 12.508 -12.153 7.169 1.00 89.06 267 THR A CA 1
ATOM 2051 C C . THR A 1 267 ? 13.781 -12.464 6.353 1.00 89.06 267 THR A C 1
ATOM 2053 O O . THR A 1 267 ? 14.765 -11.733 6.441 1.00 89.06 267 THR A O 1
ATOM 2056 N N . SER A 1 268 ? 13.783 -13.527 5.535 1.00 89.06 268 SER A N 1
ATOM 2057 C CA . SER A 1 268 ? 14.895 -13.883 4.628 1.00 89.06 268 SER A CA 1
ATOM 2058 C C . SER A 1 268 ? 14.744 -13.335 3.201 1.00 89.06 268 SER A C 1
ATOM 2060 O O . SER A 1 268 ? 15.531 -13.673 2.309 1.00 89.06 268 SER A O 1
ATOM 2062 N N . GLY A 1 269 ? 13.710 -12.531 2.967 1.00 94.88 269 GLY A N 1
ATOM 2063 C CA . GLY A 1 269 ? 13.342 -12.016 1.662 1.00 94.88 269 GLY A CA 1
ATOM 2064 C C . GLY A 1 269 ? 14.285 -10.932 1.144 1.00 94.88 269 GLY A C 1
ATOM 2065 O O . GLY A 1 269 ? 15.244 -10.508 1.796 1.00 94.88 269 GLY A O 1
ATOM 2066 N N . ALA A 1 270 ? 14.030 -10.487 -0.082 1.00 96.44 270 ALA A N 1
ATOM 2067 C CA . ALA A 1 270 ? 14.708 -9.341 -0.674 1.00 96.44 270 ALA A CA 1
ATOM 2068 C C . ALA A 1 270 ? 13.762 -8.439 -1.457 1.00 96.44 270 ALA A C 1
ATOM 2070 O O . ALA A 1 270 ? 12.714 -8.856 -1.941 1.00 96.44 270 ALA A O 1
ATOM 2071 N N . ILE A 1 271 ? 14.198 -7.201 -1.654 1.00 97.69 271 ILE A N 1
ATOM 2072 C CA . ILE A 1 271 ? 13.558 -6.257 -2.561 1.00 97.69 271 ILE A CA 1
ATOM 2073 C C . ILE A 1 271 ? 14.440 -6.122 -3.800 1.00 97.69 271 ILE A C 1
ATOM 2075 O O . ILE A 1 271 ? 15.628 -5.803 -3.692 1.00 97.69 271 ILE A O 1
ATOM 2079 N N . LEU A 1 272 ? 13.858 -6.345 -4.975 1.00 97.38 272 LEU A N 1
ATOM 2080 C CA . LEU A 1 272 ? 14.460 -6.049 -6.267 1.00 97.38 272 LEU A CA 1
ATOM 2081 C C . LEU A 1 272 ? 13.953 -4.691 -6.752 1.00 97.38 272 LEU A C 1
ATOM 2083 O O . LEU A 1 272 ? 12.784 -4.517 -7.086 1.00 97.38 272 LEU A O 1
ATOM 2087 N N . TRP A 1 273 ? 14.856 -3.723 -6.795 1.00 97.44 273 TRP A N 1
ATOM 2088 C CA . TRP A 1 273 ? 14.550 -2.323 -7.041 1.00 97.44 273 TRP A CA 1
ATOM 2089 C C . TRP A 1 273 ? 15.120 -1.866 -8.379 1.00 97.44 273 TRP A C 1
ATOM 2091 O O . TRP A 1 273 ? 16.308 -2.056 -8.634 1.00 97.44 273 TRP A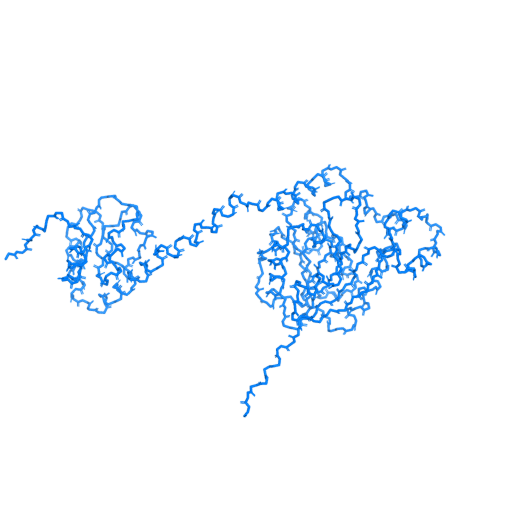 O 1
ATOM 2101 N N . TYR A 1 274 ? 14.323 -1.178 -9.196 1.00 96.62 274 TYR A N 1
ATOM 2102 C CA . TYR A 1 274 ? 14.787 -0.541 -10.430 1.00 96.62 274 TYR A CA 1
ATOM 2103 C C . TYR A 1 274 ? 14.142 0.840 -10.614 1.00 96.62 274 TYR A C 1
ATOM 2105 O O . TYR A 1 274 ? 12.963 0.934 -10.936 1.00 96.62 274 TYR A O 1
ATOM 2113 N N . ASP A 1 275 ? 14.909 1.926 -10.468 1.00 95.69 275 ASP A N 1
ATOM 2114 C CA . ASP A 1 275 ? 14.407 3.300 -10.662 1.00 95.69 275 ASP A CA 1
ATOM 2115 C C . ASP A 1 275 ? 15.406 4.215 -11.377 1.00 95.69 275 ASP A C 1
ATOM 2117 O O . ASP A 1 275 ? 16.604 3.934 -11.482 1.00 95.69 275 ASP A O 1
ATOM 2121 N N . MET A 1 276 ? 14.900 5.347 -11.872 1.00 91.19 276 MET A N 1
ATOM 2122 C CA . MET A 1 276 ? 15.704 6.384 -12.518 1.00 91.19 276 MET A CA 1
ATOM 2123 C C . MET A 1 276 ? 16.657 7.043 -11.515 1.00 91.19 276 MET A C 1
ATOM 2125 O O . MET A 1 276 ? 16.239 7.464 -10.441 1.00 91.19 276 MET A O 1
ATOM 2129 N N . ARG A 1 277 ? 17.929 7.223 -11.891 1.00 89.81 277 ARG A N 1
ATOM 2130 C CA . ARG A 1 277 ? 18.937 7.914 -11.055 1.00 89.81 277 ARG A CA 1
ATOM 2131 C C . ARG A 1 277 ? 19.290 9.326 -11.523 1.00 89.81 277 ARG A C 1
ATOM 2133 O O . ARG A 1 277 ? 20.038 10.021 -10.838 1.00 89.81 277 ARG A O 1
ATOM 2140 N N . TYR A 1 278 ? 18.799 9.735 -12.693 1.00 83.44 278 TYR A N 1
ATOM 2141 C CA . TYR A 1 278 ? 19.034 11.059 -13.274 1.00 83.44 278 TYR A CA 1
ATOM 2142 C C . TYR A 1 278 ? 17.744 11.852 -13.412 1.00 83.44 278 TYR A C 1
ATOM 2144 O O . TYR A 1 278 ? 16.661 11.283 -13.544 1.00 83.44 278 TYR A O 1
ATOM 2152 N N . LEU A 1 279 ? 17.886 13.178 -13.398 1.00 77.69 279 LEU A N 1
ATOM 2153 C CA . LEU A 1 279 ? 16.771 14.082 -13.624 1.00 77.69 279 LEU A CA 1
ATOM 2154 C C . LEU A 1 279 ? 16.174 13.815 -15.009 1.00 77.69 279 LEU A C 1
ATOM 2156 O O . LEU A 1 279 ? 16.878 13.825 -16.021 1.00 77.69 279 LEU A O 1
ATOM 2160 N N . SER A 1 280 ? 14.871 13.569 -15.037 1.00 75.25 280 SER A N 1
ATOM 2161 C CA . SER A 1 280 ? 14.124 13.363 -16.269 1.00 75.25 280 SER A CA 1
ATOM 2162 C C . SER A 1 280 ? 13.520 14.688 -16.742 1.00 75.25 280 SER A C 1
ATOM 2164 O O . SER A 1 280 ? 13.093 15.491 -15.913 1.00 75.25 280 SER A O 1
ATOM 2166 N N . PRO A 1 281 ? 13.390 14.918 -18.062 1.00 71.44 281 PRO A N 1
ATOM 2167 C CA . PRO A 1 281 ? 12.514 15.969 -18.579 1.00 71.44 281 PRO A CA 1
ATOM 2168 C C . PRO A 1 281 ? 11.049 15.774 -18.156 1.00 71.44 281 PRO A C 1
ATOM 2170 O O . PRO A 1 281 ? 10.274 16.729 -18.144 1.00 71.44 281 PRO A O 1
ATOM 2173 N N . ASN A 1 282 ? 10.658 14.539 -17.815 1.00 76.12 282 ASN A N 1
ATOM 2174 C CA . ASN A 1 282 ? 9.359 14.256 -17.224 1.00 76.12 282 ASN A CA 1
ATOM 2175 C C . ASN A 1 282 ? 9.331 14.751 -15.771 1.00 76.12 282 ASN A C 1
ATOM 2177 O O . ASN A 1 282 ? 9.928 14.134 -14.895 1.00 76.12 282 ASN A O 1
ATOM 2181 N N . ARG A 1 283 ? 8.591 15.834 -15.516 1.00 77.88 283 ARG A N 1
ATOM 2182 C CA . ARG A 1 283 ? 8.405 16.399 -14.168 1.00 77.88 283 ARG A CA 1
ATOM 2183 C C . ARG A 1 283 ? 7.564 15.521 -13.237 1.00 77.88 283 ARG A C 1
ATOM 2185 O O . ARG A 1 283 ? 7.498 15.805 -12.050 1.00 77.88 283 ARG A O 1
ATOM 2192 N N . SER A 1 284 ? 6.944 14.470 -13.769 1.00 82.12 284 SER A N 1
ATOM 2193 C CA . SER A 1 284 ? 6.128 13.523 -13.002 1.00 82.12 284 SER A CA 1
ATOM 2194 C C . SER A 1 284 ? 6.951 12.436 -12.313 1.00 82.12 284 SER A C 1
ATOM 2196 O O . SER A 1 284 ? 6.365 11.536 -11.721 1.00 82.12 284 SER A O 1
ATOM 2198 N N . VAL A 1 285 ? 8.284 12.490 -12.431 1.00 86.88 285 VAL A N 1
ATOM 2199 C CA . VAL A 1 285 ? 9.205 11.562 -11.775 1.00 86.88 285 VAL A CA 1
ATOM 2200 C C . VAL A 1 285 ? 10.378 12.303 -11.135 1.00 86.88 285 VAL A C 1
ATOM 2202 O O . VAL A 1 285 ? 10.772 13.382 -11.584 1.00 86.88 285 VAL A O 1
ATOM 2205 N N . GLN A 1 286 ? 10.983 11.696 -10.119 1.00 89.12 286 GLN A N 1
ATOM 2206 C CA . GLN A 1 286 ? 12.185 12.183 -9.449 1.00 89.12 286 GLN A CA 1
ATOM 2207 C C . GLN A 1 286 ? 13.291 11.123 -9.431 1.00 89.12 286 GLN A C 1
ATOM 2209 O O . GLN A 1 286 ? 13.011 9.938 -9.254 1.00 89.12 286 GLN A O 1
ATOM 2214 N N . PRO A 1 287 ? 14.563 11.533 -9.582 1.00 90.06 287 PRO A N 1
ATOM 2215 C CA . PRO A 1 287 ? 15.675 10.606 -9.490 1.00 90.06 287 PRO A CA 1
ATOM 2216 C C . PRO A 1 287 ? 15.858 10.084 -8.068 1.00 90.06 287 PRO A C 1
ATOM 2218 O O . PRO A 1 287 ? 15.870 10.851 -7.105 1.00 90.06 287 PRO A O 1
ATOM 2221 N N . LEU A 1 288 ? 16.118 8.786 -7.959 1.00 92.44 288 LEU A N 1
ATOM 2222 C CA . LEU A 1 288 ? 16.442 8.114 -6.712 1.00 92.44 288 LEU A CA 1
ATOM 2223 C C . LEU A 1 288 ? 17.803 7.437 -6.833 1.00 92.44 288 LEU A C 1
ATOM 2225 O O . LEU A 1 288 ? 18.056 6.586 -7.685 1.00 92.44 288 LEU A O 1
ATOM 2229 N N . GLY A 1 289 ? 18.720 7.872 -5.976 1.00 91.88 289 GLY A N 1
ATOM 2230 C CA . GLY A 1 289 ? 20.031 7.257 -5.832 1.00 91.88 289 GLY A CA 1
ATOM 2231 C C . GLY A 1 289 ? 20.065 6.264 -4.675 1.00 91.88 289 GLY A C 1
ATOM 2232 O O . GLY A 1 289 ? 19.157 6.203 -3.851 1.00 91.88 289 GLY A O 1
ATOM 2233 N N . ARG A 1 290 ? 21.197 5.570 -4.535 1.00 94.19 290 ARG A N 1
ATOM 2234 C CA . ARG A 1 290 ? 21.461 4.632 -3.431 1.00 94.19 290 ARG A CA 1
ATOM 2235 C C . ARG A 1 290 ? 21.181 5.222 -2.040 1.00 94.19 290 ARG A C 1
ATOM 2237 O O . ARG A 1 290 ? 20.694 4.512 -1.173 1.00 94.19 290 ARG A O 1
ATOM 2244 N N . LYS A 1 291 ? 21.464 6.516 -1.828 1.00 92.81 291 LYS A N 1
ATOM 2245 C CA . LYS A 1 291 ? 21.179 7.205 -0.554 1.00 92.81 291 LYS A CA 1
ATOM 2246 C C . LYS A 1 291 ? 19.685 7.231 -0.221 1.00 92.81 291 LYS A C 1
ATOM 2248 O O . LYS A 1 291 ? 19.345 7.049 0.936 1.00 92.81 291 LYS A O 1
ATOM 2253 N N . ALA A 1 292 ? 18.824 7.429 -1.218 1.00 94.00 292 ALA A N 1
ATOM 2254 C CA . ALA A 1 292 ? 17.381 7.443 -1.007 1.00 94.00 292 ALA A CA 1
ATOM 2255 C C . ALA A 1 292 ? 16.861 6.041 -0.659 1.00 94.00 292 ALA A C 1
ATOM 2257 O O . ALA A 1 292 ? 16.073 5.903 0.266 1.00 94.00 292 ALA A O 1
ATOM 2258 N N . ILE A 1 293 ? 17.383 4.997 -1.318 1.00 96.38 293 ILE A N 1
ATOM 2259 C CA . ILE A 1 293 ? 17.077 3.599 -0.967 1.00 96.38 293 ILE A CA 1
ATOM 2260 C C . ILE A 1 293 ? 17.475 3.320 0.490 1.00 96.38 293 ILE A C 1
ATOM 2262 O O . ILE A 1 293 ? 16.673 2.809 1.259 1.00 96.38 293 ILE A O 1
ATOM 2266 N N . GLN A 1 294 ? 18.683 3.725 0.898 1.00 96.12 294 GLN A N 1
ATOM 2267 C CA . GLN A 1 294 ? 19.144 3.542 2.278 1.00 96.12 294 GLN A CA 1
ATOM 2268 C C . GLN A 1 294 ? 18.305 4.329 3.299 1.00 96.12 294 GLN A C 1
ATOM 2270 O O . GLN A 1 294 ? 18.163 3.886 4.429 1.00 96.12 294 GLN A O 1
ATOM 2275 N N . GLN A 1 295 ? 17.763 5.494 2.933 1.00 95.75 295 GLN A N 1
ATOM 2276 C CA . GLN A 1 295 ? 16.868 6.262 3.808 1.00 95.75 295 GLN A CA 1
ATOM 2277 C C . GLN A 1 295 ? 15.505 5.588 3.985 1.00 95.75 295 GLN A C 1
ATOM 2279 O O . GLN A 1 295 ? 14.927 5.686 5.062 1.00 95.75 295 GLN A O 1
ATOM 2284 N N . LEU A 1 296 ? 15.002 4.925 2.941 1.00 96.81 296 LEU A N 1
ATOM 2285 C CA . LEU A 1 296 ? 13.737 4.192 2.980 1.00 96.81 296 LEU A CA 1
ATOM 2286 C C . LEU A 1 296 ? 13.860 2.866 3.740 1.00 96.81 296 LEU A C 1
ATOM 2288 O O . LEU A 1 296 ? 12.925 2.495 4.434 1.00 96.81 296 LEU A O 1
ATOM 2292 N N . PHE A 1 297 ? 15.020 2.207 3.656 1.00 96.56 297 PHE A N 1
ATOM 2293 C CA . PHE A 1 297 ? 15.305 0.928 4.314 1.00 96.56 297 PHE A CA 1
ATOM 2294 C C . PHE A 1 297 ? 16.573 1.035 5.185 1.00 96.56 297 PHE A C 1
ATOM 2296 O O . PHE A 1 297 ? 17.636 0.515 4.822 1.00 96.56 297 PHE A O 1
ATOM 2303 N N . PRO A 1 298 ? 16.515 1.747 6.326 1.00 94.38 298 PRO A N 1
ATOM 2304 C CA . PRO A 1 298 ? 17.700 2.128 7.102 1.00 94.38 298 PRO A CA 1
ATOM 2305 C C . PRO A 1 298 ? 18.456 0.943 7.707 1.00 94.38 298 PRO A C 1
ATOM 2307 O O . PRO A 1 298 ? 19.676 1.009 7.844 1.00 94.38 298 PRO A O 1
ATOM 2310 N N . THR A 1 299 ? 17.755 -0.139 8.039 1.00 92.81 299 THR A N 1
ATOM 2311 C CA . THR A 1 299 ? 18.321 -1.359 8.636 1.00 92.81 299 THR A CA 1
ATOM 2312 C C . THR A 1 299 ? 18.755 -2.384 7.592 1.00 92.81 299 THR A C 1
ATOM 2314 O O . THR A 1 299 ? 19.291 -3.431 7.948 1.00 92.81 299 THR A O 1
ATOM 2317 N N . SER A 1 300 ? 18.541 -2.116 6.304 1.00 94.25 300 SER A N 1
ATOM 2318 C CA . SER A 1 300 ? 18.818 -3.072 5.238 1.00 94.25 300 SER A CA 1
ATOM 2319 C C . SER A 1 300 ? 20.198 -2.876 4.619 1.00 94.25 300 SER A C 1
ATOM 2321 O O . SER A 1 300 ? 20.701 -1.756 4.471 1.00 94.25 300 SER A O 1
ATOM 2323 N N . SER A 1 301 ? 20.790 -3.984 4.181 1.00 94.44 301 SER A N 1
ATOM 2324 C CA . SER A 1 301 ? 21.945 -3.962 3.291 1.00 94.44 301 SER A CA 1
ATOM 2325 C C . SER A 1 301 ? 21.496 -3.670 1.855 1.00 94.44 301 SER A C 1
ATOM 2327 O O . SER A 1 301 ? 20.496 -4.203 1.378 1.00 94.44 301 SER A O 1
ATOM 2329 N N . VAL A 1 302 ? 22.231 -2.797 1.161 1.00 94.94 302 VAL A N 1
ATOM 2330 C CA . VAL A 1 302 ? 21.912 -2.375 -0.211 1.00 94.94 302 VAL A CA 1
ATOM 2331 C C . VAL A 1 302 ? 23.077 -2.719 -1.136 1.00 94.94 302 VAL A C 1
ATOM 2333 O O . VAL A 1 302 ? 24.182 -2.187 -0.991 1.00 94.94 302 VAL A O 1
ATOM 2336 N N . GLN A 1 303 ? 22.838 -3.548 -2.146 1.00 93.56 303 GLN A N 1
ATOM 2337 C CA . GLN A 1 303 ? 23.749 -3.743 -3.273 1.00 93.56 303 GLN A CA 1
ATOM 2338 C C . GLN A 1 303 ? 23.135 -3.079 -4.499 1.00 93.56 303 GLN A C 1
ATOM 2340 O O . GLN A 1 303 ? 21.980 -3.324 -4.806 1.00 93.56 303 GLN A O 1
ATOM 2345 N N . ALA A 1 304 ? 23.873 -2.207 -5.187 1.00 93.50 304 ALA A N 1
ATOM 2346 C CA . ALA A 1 304 ? 23.316 -1.442 -6.298 1.00 93.50 304 ALA A CA 1
ATOM 2347 C C . ALA A 1 304 ? 24.328 -1.279 -7.429 1.00 93.50 304 ALA A C 1
ATOM 2349 O O . ALA A 1 304 ? 25.508 -1.026 -7.181 1.00 93.50 304 ALA A O 1
ATOM 2350 N N . SER A 1 305 ? 23.844 -1.365 -8.662 1.00 93.31 305 SER A N 1
ATOM 2351 C CA . SER A 1 305 ? 24.608 -1.131 -9.883 1.00 93.31 305 SER A CA 1
ATOM 2352 C C . SER A 1 305 ? 23.787 -0.280 -10.848 1.00 93.31 305 SER A C 1
ATOM 2354 O O . SER A 1 305 ? 22.558 -0.310 -10.844 1.00 93.31 305 SER A O 1
ATOM 2356 N N . SER A 1 306 ? 24.454 0.547 -11.650 1.00 94.94 306 SER A N 1
ATOM 2357 C CA . SER A 1 306 ? 23.756 1.331 -12.667 1.00 94.94 306 SER A CA 1
ATOM 2358 C C . SER A 1 306 ? 23.684 0.572 -13.979 1.00 94.94 306 SER A C 1
ATOM 2360 O O . SER A 1 306 ? 24.710 0.049 -14.428 1.00 94.94 306 SER A O 1
ATOM 2362 N N . LEU A 1 307 ? 22.512 0.616 -14.602 1.00 93.44 307 LEU A N 1
ATOM 2363 C CA . LEU A 1 30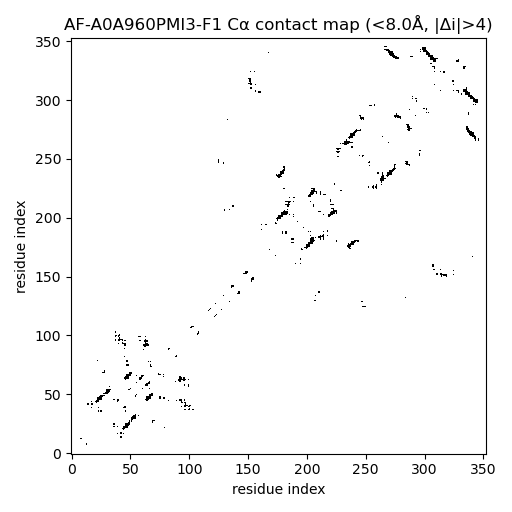7 ? 22.165 -0.047 -15.855 1.00 93.44 307 LEU A CA 1
ATOM 2364 C C . LEU A 1 307 ? 21.388 0.906 -16.768 1.00 93.44 307 LEU A C 1
ATOM 2366 O O . LEU A 1 307 ? 21.056 2.034 -16.387 1.00 93.44 307 LEU A O 1
ATOM 2370 N N . THR A 1 308 ? 21.064 0.409 -17.958 1.00 91.94 308 THR A N 1
ATOM 2371 C CA . THR A 1 308 ? 20.190 1.017 -18.952 1.00 91.94 308 THR A CA 1
ATOM 2372 C C . THR A 1 308 ? 20.781 2.269 -19.556 1.00 91.94 308 THR A C 1
ATOM 2374 O O . THR A 1 308 ? 20.714 3.354 -18.978 1.00 91.94 308 THR A O 1
ATOM 2377 N N . VAL A 1 309 ? 21.315 2.129 -20.768 1.00 91.56 309 VAL A N 1
ATOM 2378 C CA . VAL A 1 309 ? 21.662 3.283 -21.603 1.00 91.56 309 VAL A CA 1
ATOM 2379 C C . VAL A 1 309 ? 20.452 4.214 -21.690 1.00 91.56 309 VAL A C 1
ATOM 2381 O O . VAL A 1 309 ? 19.334 3.744 -21.902 1.00 91.56 309 VAL A O 1
ATOM 2384 N N . LEU A 1 310 ? 20.681 5.523 -21.534 1.00 88.50 310 LEU A N 1
ATOM 2385 C CA . LEU A 1 310 ? 19.665 6.575 -21.641 1.00 88.50 310 LEU A CA 1
ATOM 2386 C C . LEU A 1 310 ? 18.624 6.230 -22.727 1.00 88.50 310 LEU A C 1
ATOM 2388 O O . LEU A 1 310 ? 18.993 6.172 -23.903 1.00 88.50 310 LEU A O 1
ATOM 2392 N N . PRO A 1 311 ? 17.332 6.044 -22.388 1.00 84.62 311 PRO A N 1
ATOM 2393 C CA . PRO A 1 311 ? 16.330 5.580 -23.350 1.00 84.62 311 PRO A CA 1
ATOM 2394 C C . PRO A 1 311 ? 16.232 6.416 -24.640 1.00 84.62 311 PRO A C 1
ATOM 2396 O O . PRO A 1 311 ? 16.069 5.840 -25.715 1.00 84.62 311 PRO A O 1
ATOM 2399 N N . PRO A 1 312 ? 16.381 7.761 -24.621 1.00 83.19 312 PRO A N 1
ATOM 2400 C CA . PRO A 1 312 ? 16.445 8.545 -25.857 1.00 83.19 312 PRO A CA 1
ATOM 2401 C C . PRO A 1 312 ? 17.628 8.190 -26.766 1.00 83.19 312 PRO A C 1
ATOM 2403 O O . PRO A 1 312 ? 17.505 8.307 -27.980 1.00 83.19 312 PRO A O 1
ATOM 2406 N N . LEU A 1 313 ? 18.761 7.774 -26.194 1.00 85.81 313 LEU A N 1
ATOM 2407 C CA . LEU A 1 313 ? 19.938 7.340 -26.942 1.00 85.81 313 LEU A CA 1
ATOM 2408 C C . LEU A 1 313 ? 19.766 5.902 -27.440 1.00 85.81 313 LEU A C 1
ATOM 2410 O O . LEU A 1 313 ? 20.020 5.642 -28.610 1.00 85.81 313 LEU A O 1
ATOM 2414 N N . ALA A 1 314 ? 19.261 5.001 -26.592 1.00 86.44 314 ALA A N 1
ATOM 2415 C CA . ALA A 1 314 ? 18.996 3.614 -26.969 1.00 86.44 314 ALA A CA 1
ATOM 2416 C C . ALA A 1 314 ? 17.990 3.513 -28.130 1.00 86.44 314 ALA A C 1
ATOM 2418 O O . ALA A 1 314 ? 18.221 2.775 -29.079 1.00 86.44 314 ALA A O 1
ATOM 2419 N N . ARG A 1 315 ? 16.918 4.317 -28.120 1.00 82.62 315 ARG A N 1
ATOM 2420 C CA . ARG A 1 315 ? 15.910 4.332 -29.198 1.00 82.62 315 ARG A CA 1
ATOM 2421 C C . ARG A 1 315 ? 16.424 4.841 -30.546 1.00 82.62 315 ARG A C 1
ATOM 2423 O O . ARG A 1 315 ? 15.759 4.637 -31.552 1.00 82.62 315 ARG A O 1
ATOM 2430 N N . ARG A 1 316 ? 17.582 5.509 -30.585 1.00 84.00 316 ARG A N 1
ATOM 2431 C CA . ARG A 1 316 ? 18.225 5.922 -31.846 1.00 84.00 316 ARG A CA 1
ATOM 2432 C C . ARG A 1 316 ? 19.018 4.791 -32.503 1.00 84.00 316 ARG A C 1
ATOM 2434 O O . ARG A 1 316 ? 19.476 4.970 -33.627 1.00 84.00 316 ARG A O 1
ATOM 2441 N N . LEU A 1 317 ? 19.198 3.662 -31.818 1.00 81.50 317 LEU A N 1
ATOM 2442 C CA . LEU A 1 317 ? 19.902 2.503 -32.353 1.00 81.50 317 LEU A CA 1
ATOM 2443 C C . LEU A 1 317 ? 18.970 1.711 -33.278 1.00 81.50 317 LEU A C 1
ATOM 2445 O O . LEU A 1 317 ? 17.849 1.372 -32.899 1.00 81.50 317 LEU A O 1
ATOM 2449 N N . GLY A 1 318 ? 19.437 1.425 -34.494 1.00 70.44 318 GLY A N 1
ATOM 2450 C CA . GLY A 1 318 ? 18.723 0.587 -35.461 1.00 70.44 318 GLY A CA 1
ATOM 2451 C C . GLY A 1 318 ? 18.938 -0.911 -35.222 1.00 70.44 318 GLY A C 1
ATOM 2452 O O . GLY A 1 318 ? 19.831 -1.314 -34.479 1.00 70.44 318 GLY A O 1
ATOM 2453 N N . GLU A 1 319 ? 18.158 -1.758 -35.897 1.00 65.38 319 GLU A N 1
ATOM 2454 C CA . GLU A 1 319 ? 18.193 -3.222 -35.712 1.00 65.38 319 GLU A CA 1
ATOM 2455 C C . GLU A 1 319 ? 19.544 -3.873 -36.045 1.00 65.38 319 GLU A C 1
ATOM 2457 O O . GLU A 1 319 ? 19.928 -4.880 -35.446 1.00 65.38 319 GLU A O 1
ATOM 2462 N N . SER A 1 320 ? 20.292 -3.272 -36.971 1.00 59.62 320 SER A N 1
ATOM 2463 C CA . SER A 1 320 ? 21.617 -3.736 -37.392 1.00 59.62 320 SER A CA 1
ATOM 2464 C C . SER A 1 320 ? 22.726 -3.388 -36.391 1.00 59.62 320 SER A C 1
ATOM 2466 O O . SER A 1 320 ? 23.849 -3.882 -36.511 1.00 59.62 320 SER A O 1
ATOM 2468 N N . ASP A 1 321 ? 22.439 -2.545 -35.397 1.00 68.75 321 ASP A N 1
ATOM 2469 C CA . ASP A 1 321 ? 23.438 -1.962 -34.506 1.00 68.75 321 ASP A CA 1
ATOM 2470 C C . ASP A 1 321 ? 23.638 -2.768 -33.211 1.00 68.75 321 ASP A C 1
ATOM 2472 O O . ASP A 1 321 ? 23.420 -2.309 -32.089 1.00 68.75 321 ASP A O 1
ATOM 2476 N N . ARG A 1 322 ? 24.084 -4.020 -33.367 1.00 70.38 322 ARG A N 1
ATOM 2477 C CA . ARG A 1 322 ? 24.305 -4.950 -32.241 1.00 70.38 322 ARG A CA 1
ATOM 2478 C C . ARG A 1 322 ? 25.519 -4.610 -31.368 1.00 70.38 322 ARG A C 1
ATOM 2480 O O . ARG A 1 322 ? 25.692 -5.203 -30.307 1.00 70.38 322 ARG A O 1
ATOM 2487 N N . ARG A 1 323 ? 26.404 -3.712 -31.818 1.00 82.62 323 ARG A N 1
ATOM 2488 C CA . ARG A 1 323 ? 27.687 -3.421 -31.146 1.00 82.62 323 ARG A CA 1
ATOM 2489 C C . ARG A 1 323 ? 27.664 -2.129 -30.343 1.00 82.62 323 ARG A C 1
ATOM 2491 O O . ARG A 1 323 ? 28.384 -2.038 -29.349 1.00 82.62 323 ARG A O 1
ATOM 2498 N N . THR A 1 324 ? 26.843 -1.158 -30.733 1.00 87.19 324 THR A N 1
ATOM 2499 C CA . THR A 1 324 ? 26.847 0.156 -30.087 1.00 87.19 324 THR A CA 1
ATOM 2500 C C . THR A 1 324 ? 26.228 0.110 -28.698 1.00 87.19 324 THR A C 1
ATOM 2502 O O . THR A 1 324 ? 26.819 0.668 -27.777 1.00 87.19 324 THR A O 1
ATOM 2505 N N . TYR A 1 325 ? 25.116 -0.609 -28.487 1.00 90.31 325 TYR A N 1
ATOM 2506 C CA . TYR A 1 325 ? 24.513 -0.687 -27.150 1.00 90.31 325 TYR A CA 1
ATOM 2507 C C . TYR A 1 325 ? 25.497 -1.224 -26.090 1.00 90.31 325 TYR A C 1
ATOM 2509 O O . TYR A 1 325 ? 25.715 -0.512 -25.110 1.00 90.31 325 TYR A O 1
ATOM 2517 N N . PRO A 1 326 ? 26.185 -2.374 -26.285 1.00 90.06 326 PRO A N 1
ATOM 2518 C CA . PRO A 1 326 ? 27.185 -2.854 -25.323 1.00 90.06 326 PRO A CA 1
ATOM 2519 C C . PRO A 1 326 ? 28.362 -1.895 -25.086 1.00 90.06 326 PRO A C 1
ATOM 2521 O O . PRO A 1 326 ? 28.969 -1.897 -24.017 1.00 90.06 326 PRO A O 1
ATOM 2524 N N . MET A 1 327 ? 28.735 -1.076 -26.077 1.00 90.75 327 MET A N 1
ATOM 2525 C CA . MET A 1 327 ? 29.766 -0.050 -25.889 1.00 90.75 327 MET A CA 1
ATOM 2526 C C . MET A 1 327 ? 29.257 1.101 -25.018 1.00 90.75 327 MET A C 1
ATOM 2528 O O . MET A 1 327 ? 29.960 1.533 -24.104 1.00 90.75 327 MET A O 1
ATOM 2532 N N . LEU A 1 328 ? 28.035 1.574 -25.271 1.00 91.94 328 LEU A N 1
ATOM 2533 C CA . LEU A 1 328 ? 27.404 2.637 -24.492 1.00 91.94 328 LEU A CA 1
ATOM 2534 C C . LEU A 1 328 ? 27.101 2.182 -23.062 1.00 91.94 328 LEU A C 1
ATOM 2536 O O . LEU A 1 328 ? 27.335 2.942 -22.124 1.00 91.94 328 LEU A O 1
ATOM 2540 N N . SER A 1 329 ? 26.647 0.940 -22.866 1.00 91.94 329 SER A N 1
ATOM 2541 C CA . SER A 1 329 ? 26.351 0.407 -21.534 1.00 91.94 329 SER A CA 1
ATOM 2542 C C . SER A 1 329 ? 27.594 0.287 -20.659 1.00 91.94 329 SER A C 1
ATOM 2544 O O . SER A 1 329 ? 27.508 0.422 -19.443 1.00 91.94 329 SER A O 1
ATOM 2546 N N . ARG A 1 330 ? 28.795 0.159 -21.235 1.00 92.25 330 ARG A N 1
ATOM 2547 C CA . ARG A 1 330 ? 30.047 0.207 -20.463 1.00 92.25 330 ARG A CA 1
ATOM 2548 C C . ARG A 1 330 ? 30.328 1.583 -19.867 1.00 92.25 330 ARG A C 1
ATOM 2550 O O . ARG A 1 330 ? 31.003 1.649 -18.843 1.00 92.25 330 ARG A O 1
ATOM 2557 N N . MET A 1 331 ? 29.766 2.664 -20.406 1.00 93.31 331 MET A N 1
ATOM 2558 C CA . MET A 1 331 ? 29.986 4.034 -19.931 1.00 93.31 331 MET A CA 1
ATOM 2559 C C . MET A 1 331 ? 29.051 4.370 -18.751 1.00 93.31 331 MET A C 1
ATOM 2561 O O . MET A 1 331 ? 27.856 4.570 -18.963 1.00 93.31 331 MET A O 1
ATOM 2565 N N . PRO A 1 332 ? 29.541 4.479 -17.496 1.00 90.06 332 PRO A N 1
ATOM 2566 C CA . PRO A 1 332 ? 28.669 4.617 -16.321 1.00 90.06 332 PRO A CA 1
ATOM 2567 C C . PRO A 1 332 ? 27.763 5.853 -16.332 1.00 90.06 332 PRO A C 1
ATOM 2569 O O . PRO A 1 332 ? 26.657 5.805 -15.805 1.00 90.06 332 PRO A O 1
ATOM 2572 N N . PHE A 1 333 ? 28.211 6.953 -16.943 1.00 90.44 333 PHE A N 1
ATOM 2573 C CA . PHE A 1 333 ? 27.450 8.204 -17.025 1.00 90.44 333 PHE A CA 1
ATOM 2574 C C . PHE A 1 333 ? 26.297 8.159 -18.043 1.00 90.44 333 PHE A C 1
ATOM 2576 O O . PHE A 1 333 ? 25.433 9.030 -18.020 1.00 90.44 333 PHE A O 1
ATOM 2583 N N . LEU A 1 334 ? 26.266 7.152 -18.925 1.00 91.81 334 LEU A N 1
ATOM 2584 C CA . LEU A 1 334 ? 25.158 6.924 -19.858 1.00 91.81 334 LEU A CA 1
ATOM 2585 C C . LEU A 1 334 ? 24.074 6.010 -19.279 1.00 91.81 334 LEU A C 1
ATOM 2587 O O . LEU A 1 334 ? 23.042 5.828 -19.920 1.00 91.81 334 LEU A O 1
ATOM 2591 N N . ARG A 1 335 ? 24.291 5.437 -18.090 1.00 93.69 335 ARG A N 1
ATOM 2592 C CA . ARG A 1 335 ? 23.380 4.481 -17.453 1.00 93.69 335 ARG A CA 1
ATOM 2593 C C . ARG A 1 335 ? 22.388 5.201 -16.550 1.00 93.69 335 ARG A C 1
ATOM 2595 O O . ARG A 1 335 ? 22.764 5.722 -15.500 1.00 93.69 335 ARG A O 1
ATOM 2602 N N . SER A 1 336 ? 21.130 5.267 -16.972 1.00 91.69 336 SER A N 1
ATOM 2603 C CA . SER A 1 336 ? 20.118 6.143 -16.380 1.00 91.69 336 SER A CA 1
ATOM 2604 C C . SER A 1 336 ? 19.306 5.529 -15.250 1.00 91.69 336 SER A C 1
ATOM 2606 O O . SER A 1 336 ? 18.562 6.263 -14.596 1.00 91.69 336 SER A O 1
ATOM 2608 N N . HIS A 1 337 ? 19.441 4.228 -15.007 1.00 94.94 337 HIS A N 1
ATOM 2609 C CA . HIS A 1 337 ? 18.707 3.528 -13.959 1.00 94.94 337 HIS A CA 1
ATOM 2610 C C . HIS A 1 337 ? 19.653 2.885 -12.953 1.00 94.94 337 HIS A C 1
ATOM 2612 O O . HIS A 1 337 ? 20.818 2.600 -13.244 1.00 94.94 337 HIS A O 1
ATOM 2618 N N . LEU A 1 338 ? 19.143 2.694 -11.744 1.00 95.25 338 LEU A N 1
ATOM 2619 C CA . LEU A 1 338 ? 19.804 1.987 -10.665 1.00 95.25 338 LEU A CA 1
ATOM 2620 C C . LEU A 1 338 ? 19.034 0.693 -10.410 1.00 95.25 338 LEU A C 1
ATOM 2622 O O . LEU A 1 338 ? 17.874 0.754 -10.013 1.00 95.25 338 LEU A O 1
ATOM 2626 N N . LEU A 1 339 ? 19.686 -0.447 -10.638 1.00 95.75 339 LEU A N 1
ATOM 2627 C CA . LEU A 1 339 ? 19.205 -1.753 -10.202 1.00 95.75 339 LEU A CA 1
ATOM 2628 C C . LEU A 1 339 ? 19.824 -2.047 -8.838 1.00 95.75 339 LEU A C 1
ATOM 2630 O O . LEU A 1 339 ? 21.047 -1.956 -8.683 1.00 95.75 339 LEU A O 1
ATOM 2634 N N . ALA A 1 340 ? 18.999 -2.374 -7.854 1.00 95.38 340 ALA A N 1
ATOM 2635 C CA . ALA A 1 340 ? 19.453 -2.672 -6.511 1.00 95.38 340 ALA A CA 1
ATOM 2636 C C . ALA A 1 340 ? 18.751 -3.893 -5.919 1.00 95.38 340 ALA A C 1
ATOM 2638 O O . ALA A 1 340 ? 17.588 -4.162 -6.203 1.00 95.38 340 ALA A O 1
ATOM 2639 N N . THR A 1 341 ? 19.478 -4.595 -5.060 1.00 95.56 341 THR A N 1
ATOM 2640 C CA . THR A 1 341 ? 18.938 -5.586 -4.138 1.00 95.56 341 THR A CA 1
ATOM 2641 C C . THR A 1 341 ? 19.023 -5.003 -2.738 1.00 95.56 341 THR A C 1
ATOM 2643 O O . THR A 1 341 ? 20.097 -4.563 -2.311 1.00 95.56 341 THR A O 1
ATOM 2646 N N . VAL A 1 342 ? 17.893 -4.981 -2.042 1.00 96.00 342 VAL A N 1
ATOM 2647 C CA . VAL A 1 342 ? 17.797 -4.553 -0.645 1.00 96.00 342 VAL A CA 1
ATOM 2648 C C . VAL A 1 342 ? 17.448 -5.774 0.189 1.00 96.00 342 VAL A C 1
ATOM 2650 O O . VAL A 1 342 ? 16.490 -6.478 -0.122 1.00 96.00 342 VAL A O 1
ATOM 2653 N N . VAL A 1 343 ? 18.255 -6.056 1.206 1.00 94.38 343 VAL A N 1
ATOM 2654 C CA . VAL A 1 343 ? 18.089 -7.232 2.065 1.00 94.38 343 VAL A CA 1
ATOM 2655 C C . VAL A 1 343 ? 18.013 -6.756 3.511 1.00 94.38 343 VAL A C 1
ATOM 2657 O O . VAL A 1 343 ? 18.987 -6.137 3.964 1.00 94.38 343 VAL A O 1
ATOM 2660 N N . PRO A 1 344 ? 16.912 -7.033 4.232 1.00 90.88 344 PRO A N 1
ATOM 2661 C CA . PRO A 1 344 ? 16.812 -6.742 5.656 1.00 90.88 344 PRO A CA 1
ATOM 2662 C C . PRO A 1 344 ? 17.981 -7.368 6.418 1.00 90.88 344 PRO A C 1
ATOM 2664 O O . PRO A 1 344 ? 18.367 -8.509 6.153 1.00 90.88 344 PRO A O 1
ATOM 2667 N N . SER A 1 345 ? 18.579 -6.630 7.352 1.00 83.94 345 SER A N 1
ATOM 2668 C CA . SER A 1 345 ? 19.564 -7.239 8.249 1.00 83.94 345 SER A CA 1
ATOM 2669 C C . SER A 1 345 ? 18.826 -8.146 9.228 1.00 83.94 345 SER A C 1
ATOM 2671 O O . SER A 1 345 ? 17.902 -7.694 9.901 1.00 83.94 345 SER A O 1
ATOM 2673 N N . SER A 1 346 ? 19.232 -9.412 9.338 1.00 61.38 346 SER A N 1
ATOM 2674 C CA . SER A 1 346 ? 18.723 -10.306 10.378 1.00 61.38 346 SER A CA 1
ATOM 2675 C C . SER A 1 346 ? 19.026 -9.694 11.744 1.00 61.38 346 SER A C 1
ATOM 2677 O O . SER A 1 346 ? 20.197 -9.470 12.063 1.00 61.38 346 SER A O 1
ATOM 2679 N N . SER A 1 347 ? 18.004 -9.424 12.557 1.00 44.97 347 SER A N 1
ATOM 2680 C CA . SER A 1 347 ? 18.212 -9.101 13.965 1.00 44.97 347 SER A CA 1
ATOM 2681 C C . SER A 1 347 ? 18.899 -10.296 14.621 1.00 44.97 347 SER A C 1
ATOM 2683 O O . SER A 1 347 ? 18.281 -11.341 14.820 1.00 44.97 347 SER A O 1
ATOM 2685 N N . SER A 1 348 ? 20.186 -10.166 14.931 1.00 37.50 348 SER A N 1
ATOM 2686 C CA . SER A 1 348 ? 20.876 -11.070 15.838 1.00 37.50 348 SER A CA 1
ATOM 2687 C C . SER A 1 348 ? 20.207 -10.950 17.206 1.00 37.50 348 SER A C 1
ATOM 2689 O O . SER A 1 348 ? 20.507 -10.041 17.979 1.00 37.50 348 SER A O 1
ATOM 2691 N N . THR A 1 349 ? 19.270 -11.844 17.506 1.00 37.53 349 THR A N 1
ATOM 2692 C CA . THR A 1 349 ? 18.871 -12.150 18.879 1.00 37.53 349 THR A CA 1
ATOM 2693 C C . THR A 1 349 ? 20.026 -12.893 19.549 1.00 37.53 349 THR A C 1
ATOM 2695 O O . THR A 1 349 ? 19.975 -14.106 19.725 1.00 37.53 349 THR A O 1
ATOM 2698 N N . GLU A 1 350 ? 21.092 -12.174 19.893 1.00 35.97 350 GLU A N 1
ATOM 2699 C CA . GLU A 1 350 ? 21.968 -12.578 20.990 1.00 35.97 350 GLU A CA 1
ATOM 2700 C C . GLU A 1 350 ? 21.372 -11.965 22.258 1.00 35.97 350 GLU A C 1
ATOM 2702 O O . GLU A 1 350 ? 21.500 -10.770 22.523 1.00 35.97 350 GLU A O 1
ATOM 2707 N N . GLY A 1 351 ? 20.616 -12.780 22.996 1.00 30.73 351 GLY A N 1
ATOM 2708 C CA . GLY A 1 351 ? 20.209 -12.437 24.354 1.00 30.73 351 GLY A CA 1
ATOM 2709 C C . GLY A 1 351 ? 21.448 -12.348 25.253 1.00 30.73 351 GLY A C 1
ATOM 2710 O O . GLY A 1 351 ? 22.393 -13.112 25.044 1.00 30.73 351 GLY A O 1
ATOM 2711 N N . PRO A 1 352 ? 21.478 -11.435 26.238 1.00 45.41 352 PRO A N 1
ATOM 2712 C CA . PRO A 1 352 ? 22.595 -11.358 27.165 1.00 45.41 352 PRO A CA 1
ATOM 2713 C C . PRO A 1 352 ? 22.603 -12.624 28.031 1.00 45.41 352 PRO A C 1
ATOM 2715 O O . PRO A 1 352 ? 21.646 -12.893 28.758 1.00 45.41 352 PRO A O 1
ATOM 2718 N N . SER A 1 353 ? 23.669 -13.410 27.886 1.00 41.03 353 SER A N 1
ATOM 2719 C CA . SER A 1 353 ? 24.017 -14.564 28.723 1.00 41.03 353 SER A CA 1
ATOM 2720 C C . SER A 1 353 ? 24.498 -14.161 30.108 1.00 41.03 353 SER A C 1
ATOM 2722 O O . SER A 1 353 ? 25.243 -13.154 30.174 1.00 41.03 353 SER A O 1
#

Nearest PDB structures (foldseek):
  3cgg-assembly2_B  TM=7.167E-01  e=6.694E-09  Corynebacterium glutamicum ATCC 13032
  5i45-assembly1_A  TM=8.910E-01  e=1.728E-05  Francisella tularensis subsp. tularensis SCHU S4
  5d00-assembly1_B  TM=8.867E-01  e=2.638E-05  Bacillus subtilis subsp. subtilis str. 168
  5d00-assembly1_A  TM=8.654E-01  e=4.828E-05  Bacillus subtilis subsp. subtilis str. 168
  5d01-assembly1_A  TM=8.864E-01  e=1.195E-04  Bacillus subtilis subsp. subtilis str. 168

Secondary structure (DSSP, 8-state):
-------S--HHHHHHHHHT-SEEEE--SS-SS-HHHHHHHHTTPEEEEE--TTHHHH--BTTTBEEE-TT-HHHHHHHHHHHHH-HHHHHHHHHHHHHHHHHHSHHHHHHHHHHHHHHHH-S-HHHHHHHHHHHHHHHTTHHHHHT-TTSHHHHHHHHHHHHHHHHHHHTSPPPSEEEEET-TTSHHHHHHHTTS-TT-EEEEEES-GGGGGTGGGTS-EEE--TTS-SS-TT-EEEEEEESSGGG---HHHHHHHHHHHHHHEEEEEEEEEEEE-S--S-TT-----HHHHHHHSTTEEEEEEEEEE-HHHHTT--TT-TTHHHHHHT-GGGEEEEEEEEEEPP-------

Sequence (353 aa):
EAVRFAGFLDAEAKLREFENHDIYLHTNDVDNTPVSVLEAAAAGLVVVGTNVGGMPFLLESEESALLVEPRNPEKMAAAVLRVFDEPELGEKLSGGGHMVAEESAWPSTRQKWISQIDAVVSPSDERARIEQVYGDYHASGRDQQRWDNEAAGNRCIIAERQESISSLLSARSAPKRVLEIGCGGGTVIGQLREVLDDDTEIFGVDLLADRLANALQLGPVAQADGRKLPFRSDEFDLVVVFTVFSSILDQTIRTELAREIERVLATSGAILWYDMRYLSPNRSVQPLGRKAIQQLFPTSSVQASSLTVLPPLARRLGESDRRTYPMLSRMPFLRSHLLATVVPSSSSTEGPS

Solvent-accessible surf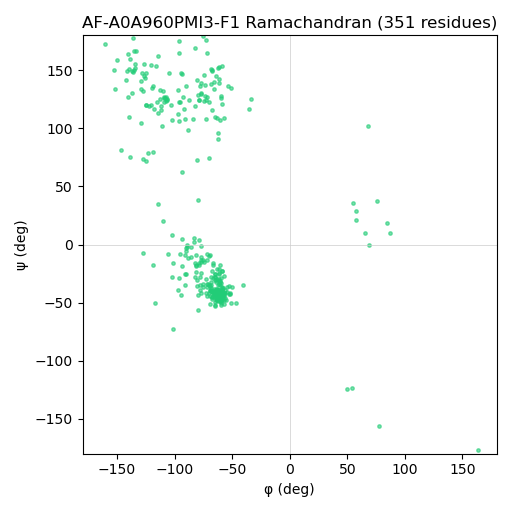ace area (backbone atoms only — not comparable to full-atom values): 19217 Å² total; per-residue (Å²): 133,98,77,82,86,84,73,89,66,56,74,68,55,45,50,56,50,48,78,74,48,64,68,44,80,44,83,54,84,66,48,58,77,59,61,69,57,39,54,38,10,58,70,52,18,30,41,41,31,29,62,29,71,26,39,70,79,69,42,47,67,88,45,21,22,46,61,32,66,63,98,38,67,69,56,50,52,50,56,58,50,45,41,72,76,35,57,71,57,34,54,44,18,12,53,36,19,26,51,49,23,58,60,59,30,65,76,50,42,49,52,56,49,49,56,54,47,44,51,69,80,40,57,44,70,58,56,56,47,45,52,51,56,53,48,51,32,57,77,67,46,46,55,58,69,74,61,38,68,83,40,48,24,46,40,51,44,51,50,56,47,50,54,52,50,44,57,60,48,70,77,48,81,84,57,54,29,35,37,30,47,57,33,43,51,23,68,61,61,57,55,45,62,76,68,49,61,94,82,40,46,53,34,34,27,19,74,55,59,84,39,34,71,58,18,56,81,75,35,62,58,46,70,36,52,65,61,60,61,101,65,56,68,51,63,21,39,29,40,36,36,56,53,42,68,22,46,48,82,49,67,66,59,51,44,42,28,38,51,38,49,58,43,28,33,22,83,88,20,37,35,43,37,37,30,38,49,47,85,56,94,54,83,72,41,46,51,44,48,74,68,54,55,41,68,56,39,72,70,35,49,76,49,74,50,72,38,49,45,39,64,80,61,28,64,70,41,54,81,84,49,79,62,56,58,68,58,47,54,69,37,69,91,41,29,37,27,33,42,32,43,38,30,60,56,76,80,78,84,75,72,91,126

pLDDT: mean 88.6, std 12.15, range [30.73, 98.56]